Protein 6VFV (pdb70)

CATH classification: 2.60.40.60

Nearest PDB structures (foldseek):
  6vfv-assembly1_A  TM=1.005E+00  e=1.862E-45  Homo sapiens
  6vg1-assembly1_A  TM=9.484E-01  e=2.843E-28  Xenopus laevis
  6pgw-assembly1_A  TM=9.389E-01  e=2.876E-24  Danio rerio
  6e6b-assembly1_B  TM=8.785E-01  e=2.223E-24  Mus musculus
  5vvm-assembly2_B  TM=8.465E-01  e=1.034E-17  Homo sapiens

Secondary structure (DSSP, 8-state):
----PPEES-SEEEEEEESSPPTT-EEEE--EE--SSGGGG--EEEEPP-B-TTT--BGGGTEEE-TTT-EEEESS---TTT-SEEEEEEEEE-SSSS--EEEEEEEEEEEP------EEEESPPBTTEEEEEE-SS--TT-EEEE-EEE--SSGGGG-EEEEEEEEESS--EEE-TTT-EEEE-S--SS--TT-EEEEEEEEEES-SS--EEEEEEEEEE-

InterPro domains:
  IPR002126 Cadherin-like [PF00028] (142-236)
  IPR002126 Cadherin-like [PF00028] (253-344)
  IPR002126 Cadherin-like [PF00028] (401-487)
  IPR002126 Cadherin-like [PF00028] (502-600)
  IPR002126 Cadherin-like [PF00028] (623-711)
  IPR002126 Cadherin-like [PR00205] (246-275)
  IPR002126 Cadherin-like [PR00205] (319-331)
  IPR002126 Cadherin-like [PR00205] (333-352)
  IPR002126 Cadherin-like [PR00205] (495-508)
  IPR002126 Cadherin-like [PR00205] (557-583)
  IPR002126 Cadherin-like [PR00205] (591-608)
  IPR002126 Cadherin-like [PS50268] (28-135)
  IPR002126 Cadherin-like [PS50268] (136-245)
  IPR002126 Cadherin-like [PS50268] (247-354)
  IPR002126 Cadherin-like [PS50268] (401-497)
  IPR002126 Cadherin-like [PS50268] (498-609)
  IPR002126 Cadherin-like [PS50268] (615-723)
  IPR002126 Cadherin-like [SM00112] (45-133)
  IPR002126 Cadherin-like [SM00112] (157-243)
  IPR002126 Cadherin-like [SM00112] (268-352)

Sequence (222 aa):
ENDNAPLFTRPVYEVSVRENNPPGAYLATVAARDRDLGRNGQVTYRLLEAEVGRAGGAVSTYVSVDPATGAIYALRSFDYETLRQLDVRIQASDGGSPQLSSSALVQVRVLDQNDHAPVLVHPAPANGSLEVAVPGRTAKDTVVARVQARDADEGANGELAFELQQQEPREAFAIGRRTGEILLTGDLSQEPPGRVFRALLVISDGGRPPLTTTATVSFVVT

Solvent-accessible surface area: 13047 Å² total; per-residue (Å²): 186,27,100,51,41,0,132,22,73,143,107,65,33,136,24,69,18,165,4,67,11,94,99,43,24,130,12,14,61,3,24,5,153,21,188,23,174,62,160,46,17,107,31,47,14,141,39,58,112,40,131,19,82,213,95,41,32,30,4,52,57,26,1,41,22,48,61,76,84,0,7,0,80,0,80,110,53,5,52,48,53,98,31,136,84,10,71,0,123,0,55,0,13,2,20,6,105,113,117,60,62,38,64,7,24,1,54,0,148,2,63,29,78,36,53,69,46,3,86,20,66,115,24,70,66,71,161,44,40,11,154,15,68,0,72,17,246,48,68,138,93,47,64,35,16,151,5,115,21,170,28,62,15,89,60,48,33,24,90,23,17,14,83,25,68,136,36,97,70,102,134,2,0,40,25,26,154,135,82,0,50,3,45,1,58,23,104,8,93,168,47,80,102,58,103,43,2,137,8,45,0,15,2,29,7,38,11,226,108,75,58,69,43,77,4,57,0,30,0,50,2,89

Foldseek 3Di:
DLPWAWDKPDQEAEWEAEFFDDAFAWTDFTGTFRPDPDQSTQKFKAWDWDDWDPPPGIPVQFWGAHGRGRTITGRGGHDCLSDFKGKIKMKIWTRDVVIHIDIHIYIYGYHYDLPWAKAWPPPHADPLAAEFEAELPDDFFDFRDATDIFTSTDDQSTQKFKFKADKPPDDQWTAHGRGRTITGHHHRHPDDQADKIKIKIWMWTRDVVIHIDIGIYIYGYD

B-factor: mean 52.68, std 22.11, range [21.71, 150.95]

Radius of gyration: 29.1 Å; Cα contacts (8 Å, |Δi|>4): 548; chains: 1; bounding box: 42×43×88 Å

Organism: Homo sapiens (NCBI:txid9606)

Structure (mmCIF, N/CA/C/O backbone):
data_6VFV
#
_entry.id   6VFV
#
_cell.length_a   41.658
_cell.length_b   29.498
_cell.length_c   92.442
_cell.angle_alpha   90.000
_cell.angle_beta   98.457
_cell.angle_gamma   90.000
#
_symmetry.space_group_name_H-M   'P 1 21 1'
#
loop_
_entity.id
_entity.type
_entity.pdbx_description
1 polymer Protocadherin-8
2 branched alpha-D-mannopyranose-(1-6)-beta-D-mannopyranose-(1-4)-2-acetamido-2-deoxy-beta-D-glucopyranose-(1-4)-[alpha-L-fucopyranose-(1-6)]2-acetamido-2-deoxy-beta-D-glucopyranose
3 non-polymer alpha-D-mannopyranose
4 non-polymer 'CALCIUM ION'
5 non-polymer 1,2-ETHANEDIOL
6 non-polymer 'CHLORIDE ION'
7 water water
#
loop_
_atom_site.group_PDB
_atom_site.id
_atom_site.type_symbol
_atom_site.label_atom_id
_atom_site.label_alt_id
_atom_site.label_comp_id
_atom_site.label_asym_id
_atom_site.label_entity_id
_atom_site.label_seq_id
_atom_site.pdbx_PDB_ins_code
_atom_site.Cartn_x
_atom_site.Cartn_y
_atom_site.Cartn_z
_atom_site.occupancy
_atom_site.B_iso_or_equiv
_atom_site.auth_seq_id
_atom_site.auth_comp_id
_atom_site.auth_asym_id
_atom_site.auth_atom_id
_atom_site.pdbx_PDB_model_num
ATOM 1 N N . GLU A 1 1 ? 20.18481 -46.56135 82.34155 1.000 68.94945 461 GLU A N 1
ATOM 2 C CA . GLU A 1 1 ? 20.25493 -45.09493 82.06885 1.000 67.77998 461 GLU A CA 1
ATOM 3 C C . GLU A 1 1 ? 19.75751 -44.77567 80.66210 1.000 65.75445 461 GLU A C 1
ATOM 4 O O . GLU A 1 1 ? 19.29189 -45.65798 79.93761 1.000 65.27932 461 GLU A O 1
ATOM 18 N N . ASN A 1 2 ? 19.86129 -43.50100 80.29115 1.000 67.68802 462 ASN A N 1
ATOM 19 C CA . ASN A 1 2 ? 19.49055 -43.04096 78.95475 1.000 65.87129 462 ASN A CA 1
ATOM 20 C C . ASN A 1 2 ? 20.73683 -43.01367 78.07056 1.000 65.24791 462 ASN A C 1
ATOM 21 O O . ASN A 1 2 ? 21.25627 -41.96287 77.68783 1.000 64.67083 462 ASN A O 1
ATOM 32 N N . ASP A 1 3 ? 21.21735 -44.21612 77.75299 1.000 45.77253 463 ASP A N 1
ATOM 33 C CA . ASP A 1 3 ? 22.46610 -44.39517 77.02107 1.000 45.61846 463 ASP A CA 1
ATOM 34 C C . ASP A 1 3 ? 22.23651 -44.72150 75.54650 1.000 44.39743 463 ASP A C 1
ATOM 35 O O . ASP A 1 3 ? 23.05849 -45.40161 74.92270 1.000 44.65915 463 ASP A O 1
ATOM 44 N N . ASN A 1 4 ? 21.13551 -44.23706 74.97451 1.000 52.59118 464 ASN A N 1
ATOM 45 C CA . ASN A 1 4 ? 20.86313 -44.38524 73.54806 1.000 51.46525 464 ASN A CA 1
ATOM 46 C C . ASN A 1 4 ? 20.02236 -43.20223 73.10212 1.000 50.22276 464 ASN A C 1
ATOM 47 O O . ASN A 1 4 ? 18.94726 -42.96554 73.66091 1.000 50.18434 464 ASN A O 1
ATOM 58 N N . ALA A 1 5 ? 20.50147 -42.46910 72.10593 1.000 31.36407 465 ALA A N 1
ATOM 59 C CA . ALA A 1 5 ? 19.72968 -41.37801 71.53838 1.000 30.28519 465 ALA A CA 1
ATOM 60 C C . ALA A 1 5 ? 18.78186 -41.92043 70.47992 1.000 29.48146 465 ALA A C 1
ATOM 61 O O . ALA A 1 5 ? 18.89428 -43.07174 70.05866 1.000 29.79669 465 ALA A O 1
ATOM 68 N N . PRO A 1 6 ? 17.81839 -41.11408 70.03231 1.000 38.49201 466 PRO A N 1
ATOM 69 C CA . PRO A 1 6 ? 16.93081 -41.55462 68.94296 1.000 37.78251 466 PRO A CA 1
ATOM 70 C C . PRO A 1 6 ? 17.64794 -41.53396 67.60075 1.000 37.36107 466 PRO A C 1
ATOM 71 O O . PRO A 1 6 ? 18.09277 -40.48126 67.13576 1.000 36.94572 466 PRO A O 1
ATOM 82 N N . LEU A 1 7 ? 17.74913 -42.70418 66.97639 1.000 44.75395 467 LEU A N 1
ATOM 83 C CA . LEU A 1 7 ? 18.29823 -42.82777 65.63302 1.000 44.59833 467 LEU A CA 1
ATOM 84 C C . LEU A 1 7 ? 17.16478 -42.79370 64.61485 1.000 43.90442 467 LEU A C 1
ATOM 85 O O . LEU A 1 7 ? 16.30426 -43.68237 64.60894 1.000 44.14347 467 LEU A O 1
ATOM 101 N N . PHE A 1 8 ? 17.16348 -41.77899 63.75562 1.000 32.73298 468 PHE A N 1
ATOM 102 C CA . PHE A 1 8 ? 16.26103 -41.78373 62.61465 1.000 32.24089 468 PHE A CA 1
ATOM 103 C C . PHE A 1 8 ? 16.65423 -42.90527 61.66220 1.000 32.93711 468 PHE A C 1
ATOM 104 O O . PHE A 1 8 ? 17.83996 -43.08752 61.36576 1.000 33.53348 468 PHE A O 1
ATOM 121 N N . THR A 1 9 ? 15.66065 -43.66056 61.17894 1.000 27.65544 469 THR A N 1
ATOM 122 C CA . THR A 1 9 ? 15.95900 -44.77480 60.28658 1.000 28.61293 469 THR A CA 1
ATOM 123 C C . THR A 1 9 ? 16.68811 -44.31831 59.03175 1.000 28.69075 469 THR A C 1
ATOM 124 O O . THR A 1 9 ? 17.35918 -45.13147 58.38589 1.000 29.76379 469 THR A O 1
ATOM 135 N N . ARG A 1 10 ? 16.58071 -43.03535 58.68119 1.000 34.72565 470 ARG A N 1
ATOM 136 C CA . ARG A 1 10 ? 17.14959 -42.50283 57.46330 1.000 34.88980 470 ARG A CA 1
ATOM 137 C C . ARG A 1 10 ? 17.51936 -41.05286 57.74163 1.000 34.18652 470 ARG A C 1
ATOM 138 O O . ARG A 1 10 ? 16.72019 -40.33953 58.36121 1.000 33.36629 470 ARG A O 1
ATOM 159 N N . PRO A 1 11 ? 18.70212 -40.58696 57.32713 1.000 31.28746 471 PRO A N 1
ATOM 160 C CA . PRO A 1 11 ? 19.03553 -39.17109 57.56872 1.000 30.85729 471 PRO A CA 1
ATOM 161 C C . PRO A 1 11 ? 18.25128 -38.21182 56.68882 1.000 30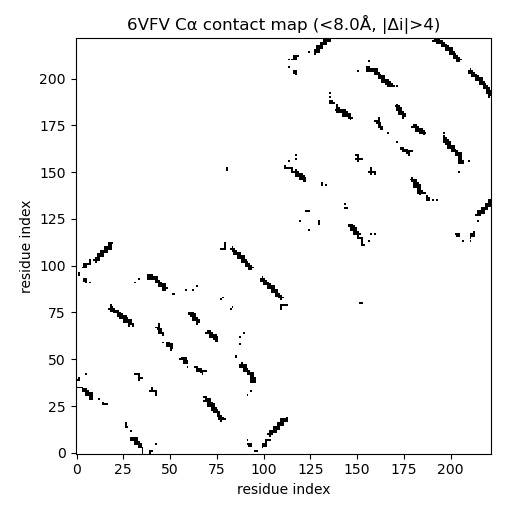.34300 471 PRO A C 1
ATOM 162 O O . PRO A 1 11 ? 18.00826 -37.06919 57.09994 1.000 29.87058 471 PRO A O 1
ATOM 173 N N . VAL A 1 12 ? 17.84344 -38.63751 55.49378 1.000 34.33622 472 VAL A N 1
ATOM 174 C CA . VAL A 1 12 ? 17.05724 -37.79886 54.59691 1.000 33.98484 472 VAL A CA 1
ATOM 175 C C . VAL A 1 12 ? 15.96736 -38.65781 53.97107 1.000 33.93577 472 VAL A C 1
ATOM 176 O O . VAL A 1 12 ? 16.26763 -39.65224 53.30116 1.000 34.77202 472 VAL A O 1
ATOM 189 N N . TYR A 1 13 ? 14.71085 -38.27264 54.18002 1.000 31.87748 473 TYR A N 1
ATOM 190 C CA . TYR A 1 13 ? 13.56849 -38.89202 53.52357 1.000 31.88749 473 TYR A CA 1
ATOM 191 C C . TYR A 1 13 ? 13.13827 -38.05648 52.32569 1.000 31.94338 473 TYR A C 1
ATOM 192 O O . TYR A 1 13 ? 13.35652 -36.84342 52.27472 1.000 31.71515 473 TYR A O 1
ATOM 210 N N . GLU A 1 14 ? 12.49831 -38.72011 51.36551 1.000 34.71060 474 GLU A N 1
ATOM 211 C CA . GLU A 1 14 ? 12.05149 -38.07117 50.14035 1.000 34.98146 474 GLU A CA 1
ATOM 212 C C . GLU A 1 14 ? 10.61228 -38.46936 49.84795 1.000 34.82937 474 GLU A C 1
ATOM 213 O O . GLU A 1 14 ? 10.28942 -39.66056 49.79410 1.000 35.31739 474 GLU A O 1
ATOM 225 N N . VAL A 1 15 ? 9.75726 -37.46390 49.66011 1.000 32.03364 475 VAL A N 1
ATOM 226 C CA . VAL A 1 15 ? 8.31981 -37.64624 49.52460 1.000 31.83670 475 VAL A CA 1
ATOM 227 C C . VAL A 1 15 ? 7.84143 -36.84200 48.32663 1.000 32.19273 475 VAL A C 1
ATOM 228 O O . VAL A 1 15 ? 8.38366 -35.77699 48.01570 1.000 32.23604 475 VAL A O 1
ATOM 241 N N . SER A 1 16 ? 6.81070 -37.35379 47.65689 1.000 32.63891 476 SER A N 1
ATOM 242 C CA . SER A 1 16 ? 6.19575 -36.67867 46.52178 1.000 33.09723 476 SER A CA 1
ATOM 243 C C . SER A 1 16 ? 4.72124 -36.43070 46.81006 1.000 32.65066 476 SER A C 1
ATOM 244 O O . SER A 1 16 ? 4.01015 -37.33174 47.26863 1.000 32.61046 476 SER A O 1
ATOM 252 N N . VAL A 1 17 ? 4.27261 -35.20722 46.54087 1.000 36.57527 477 VAL A N 1
ATOM 253 C CA . VAL A 1 17 ? 2.87587 -34.81615 46.67347 1.000 36.37109 477 VAL A CA 1
ATOM 254 C C . VAL A 1 17 ? 2.46700 -34.10144 45.39642 1.000 37.11291 477 VAL A C 1
ATOM 255 O O . VAL A 1 17 ? 3.23523 -33.29980 44.85267 1.000 37.45021 477 VAL A O 1
ATOM 268 N N . ARG A 1 18 ? 1.25750 -34.37464 44.92359 1.000 34.60881 478 ARG A N 1
ATOM 269 C CA . ARG A 1 18 ? 0.75925 -33.68663 43.74370 1.000 35.41411 478 ARG A CA 1
ATOM 270 C C . ARG A 1 18 ? 0.11154 -32.36366 44.13541 1.000 35.08526 478 ARG A C 1
ATOM 271 O O . ARG A 1 18 ? -0.45680 -32.21795 45.22086 1.000 34.40856 478 ARG A O 1
ATOM 281 N N . GLU A 1 19 ? 0.22020 -31.39574 43.23134 1.000 27.49532 479 GLU A N 1
ATOM 282 C CA . GLU A 1 19 ? -0.30771 -30.05983 43.44504 1.000 27.54439 479 GLU A CA 1
ATOM 283 C C . GLU A 1 19 ? -1.79495 -30.10398 43.80603 1.000 27.45715 479 GLU A C 1
ATOM 284 O O . GLU A 1 19 ? -2.52130 -31.04383 43.47129 1.000 27.68355 479 GLU A O 1
ATOM 292 N N . ASN A 1 20 ? -2.24233 -29.05975 44.50838 1.000 27.32073 480 ASN A N 1
ATOM 293 C CA . ASN A 1 20 ? -3.65403 -28.88463 44.87027 1.000 27.46785 480 ASN A CA 1
ATOM 294 C C . ASN A 1 20 ? -4.15484 -30.03474 45.74754 1.000 26.84496 480 ASN A C 1
ATOM 295 O O . ASN A 1 20 ? -5.23787 -30.58367 45.53789 1.000 27.20398 480 ASN A O 1
ATOM 306 N N . ASN A 1 21 ? -3.35275 -30.39141 46.74858 1.000 40.47658 481 ASN A N 1
ATOM 307 C CA . ASN A 1 21 ? -3.75748 -31.40202 47.70880 1.000 40.02035 481 ASN A CA 1
ATOM 308 C C . ASN A 1 21 ? -4.82597 -30.83877 48.64172 1.000 40.12914 481 ASN A C 1
ATOM 309 O O . ASN A 1 21 ? -4.95644 -29.62285 48.78135 1.000 40.41025 481 ASN A O 1
ATOM 320 N N . PRO A 1 22 ? -5.60412 -31.69780 49.29480 1.000 33.25139 482 PRO A N 1
ATOM 321 C CA . PRO A 1 22 ? -6.53299 -31.21194 50.32038 1.000 33.49728 482 PRO A CA 1
ATOM 322 C C . PRO A 1 22 ? -5.77693 -30.73603 51.54682 1.000 33.03706 482 PRO A C 1
ATOM 323 O O . PRO A 1 22 ? -4.78685 -31.36265 51.94941 1.000 32.42406 482 PRO A O 1
ATOM 334 N N . PRO A 1 23 ? -6.19505 -29.63304 52.16390 1.000 26.74649 483 PRO A N 1
ATOM 335 C CA . PRO A 1 23 ? -5.62837 -29.27218 53.46718 1.000 26.57657 483 PRO A CA 1
ATOM 336 C C . PRO A 1 23 ? -5.73007 -30.44030 54.43734 1.000 26.29691 483 PRO A C 1
ATOM 337 O O . PRO A 1 23 ? -6.74010 -31.14485 54.48608 1.000 26.66557 483 PRO A O 1
ATOM 348 N N . GLY A 1 24 ? -4.66192 -30.65571 55.20261 1.000 25.19822 484 GLY A N 1
ATOM 349 C CA . GLY A 1 24 ? -4.59469 -31.77134 56.12578 1.000 25.02232 484 GLY A CA 1
ATOM 350 C C . GLY A 1 24 ? -4.14498 -33.07992 55.51362 1.000 24.55827 484 GLY A C 1
ATOM 351 O O . GLY A 1 24 ? -4.09711 -34.09181 56.22370 1.000 24.57244 484 GLY A O 1
ATOM 355 N N . ALA A 1 25 ? -3.81226 -33.09536 54.22584 1.000 25.51812 485 ALA A N 1
ATOM 356 C CA . ALA A 1 25 ? -3.44351 -34.33392 53.55357 1.000 25.38877 485 ALA A CA 1
ATOM 357 C C . ALA A 1 25 ? -2.18508 -34.93159 54.16617 1.000 24.91698 485 ALA A C 1
ATOM 358 O O . ALA A 1 25 ? -1.17069 -34.24880 54.33447 1.000 24.52762 485 ALA A O 1
ATOM 365 N N . TYR A 1 26 ? -2.25502 -36.21504 54.49472 1.000 40.56380 486 TYR A N 1
ATOM 366 C CA . TYR A 1 26 ? -1.09200 -36.92478 55.00514 1.000 40.29487 486 TYR A CA 1
ATOM 367 C C . TYR A 1 26 ? 0.00459 -36.95315 53.94855 1.000 40.07717 486 TYR A C 1
ATOM 368 O O . TYR A 1 26 ? -0.20581 -37.44585 52.83616 1.000 40.46660 486 TYR A O 1
ATOM 386 N N . LEU A 1 27 ? 1.17285 -36.40951 54.29214 1.000 29.41418 487 LEU A N 1
ATOM 387 C CA . LEU A 1 27 ? 2.31184 -36.39859 53.38066 1.000 29.36266 487 LEU A CA 1
ATOM 388 C C . LEU A 1 27 ? 3.21928 -37.60482 53.58289 1.000 29.52918 487 LEU A C 1
ATOM 389 O O . LEU A 1 27 ? 3.53383 -38.30657 52.61516 1.000 29.99405 487 LEU A O 1
ATOM 405 N N . ALA A 1 28 ? 3.65768 -37.86278 54.81146 1.000 25.27968 488 ALA A N 1
ATOM 406 C CA . ALA A 1 28 ? 4.57618 -38.98509 55.02440 1.000 25.57450 488 ALA A CA 1
ATOM 407 C C . ALA A 1 28 ? 4.69901 -39.25292 56.52139 1.000 25.50069 488 ALA A C 1
ATOM 408 O O . ALA A 1 28 ? 3.89503 -38.76949 57.32556 1.000 25.37692 488 ALA A O 1
ATOM 415 N N . THR A 1 29 ? 5.70474 -40.04336 56.89332 1.000 29.00214 489 THR A N 1
ATOM 416 C CA . THR A 1 29 ? 5.95101 -40.39845 58.28375 1.000 29.11523 489 THR A CA 1
ATOM 417 C C . THR A 1 29 ? 7.44578 -40.60672 58.48925 1.000 29.17726 489 THR A C 1
ATOM 418 O O . THR A 1 29 ? 8.13228 -41.14299 57.61389 1.000 29.50848 489 THR A O 1
ATOM 429 N N . VAL A 1 30 ? 7.94053 -40.18211 59.65097 1.000 24.70410 490 VAL A N 1
ATOM 430 C CA . VAL A 1 30 ? 9.32451 -40.40652 60.04479 1.000 24.88983 490 VAL A CA 1
ATOM 431 C C . VAL A 1 30 ? 9.33233 -41.29323 61.28373 1.000 25.44421 490 VAL A C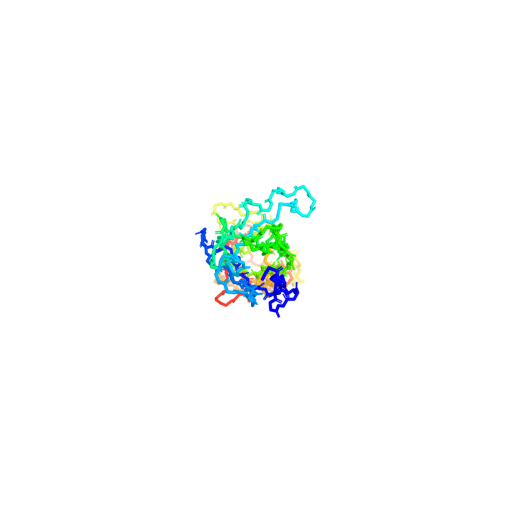 1
ATOM 432 O O . VAL A 1 30 ? 8.32899 -41.42963 61.99016 1.000 25.61669 490 VAL A O 1
ATOM 445 N N . ALA A 1 31 ? 10.48740 -41.90233 61.54206 1.000 25.11126 491 ALA A N 1
ATOM 446 C CA . ALA A 1 31 ? 10.61110 -42.86440 62.63227 1.000 25.85837 491 ALA A CA 1
ATOM 447 C C . ALA A 1 31 ? 11.99900 -42.75861 63.24265 1.000 26.06866 491 ALA A C 1
ATOM 448 O O . ALA A 1 31 ? 13.00427 -42.92849 62.54238 1.000 26.21340 491 ALA A O 1
ATOM 455 N N . ALA A 1 32 ? 12.04880 -42.48133 64.54285 1.000 35.53830 492 ALA A N 1
ATOM 456 C CA . ALA A 1 32 ? 13.28317 -42.51399 65.30981 1.000 35.97393 492 ALA A CA 1
ATOM 457 C C . ALA A 1 32 ? 13.15054 -43.57479 66.39009 1.000 36.95350 492 ALA A C 1
ATOM 458 O O . ALA A 1 32 ? 12.11473 -43.67188 67.05526 1.000 37.17852 492 ALA A O 1
ATOM 465 N N . ARG A 1 33 ? 14.20116 -44.36770 66.55669 1.000 50.30200 493 ARG A N 1
ATOM 466 C CA . ARG A 1 33 ? 14.19916 -45.51009 67.45728 1.000 51.48005 493 ARG A CA 1
ATOM 467 C C . ARG A 1 33 ? 15.02421 -45.17847 68.68747 1.000 51.93449 493 ARG A C 1
ATOM 468 O O . ARG A 1 33 ? 16.15119 -44.69222 68.56841 1.000 51.78025 493 ARG A O 1
ATOM 489 N N . ASP A 1 34 ? 14.46241 -45.44020 69.86247 1.000 40.72636 494 ASP A N 1
ATOM 490 C CA . ASP A 1 34 ? 15.19032 -45.31691 71.12011 1.000 41.50919 494 ASP A CA 1
ATOM 491 C C . ASP A 1 34 ? 15.20489 -46.67676 71.79760 1.000 42.97368 494 ASP A C 1
ATOM 492 O O . ASP A 1 34 ? 14.18406 -47.12978 72.31692 1.000 43.59347 494 ASP A O 1
ATOM 501 N N . ARG A 1 35 ? 16.36439 -47.32581 71.77696 1.000 49.83885 495 ARG A N 1
ATOM 502 C CA . ARG A 1 35 ? 16.54853 -48.62523 72.41555 1.000 51.46623 495 ARG A CA 1
ATOM 503 C C . ARG A 1 35 ? 16.86099 -48.41496 73.89830 1.000 52.37951 495 ARG A C 1
ATOM 504 O O . ARG A 1 35 ? 17.94957 -48.70015 74.40065 1.000 53.24166 495 ARG A O 1
ATOM 514 N N . ASP A 1 36 ? 15.87368 -47.86683 74.59766 1.000 46.23131 496 ASP A N 1
ATOM 515 C CA . ASP A 1 36 ? 15.89992 -47.76575 76.04928 1.000 47.41994 496 ASP A CA 1
ATOM 516 C C . ASP A 1 36 ? 14.50417 -48.07995 76.56970 1.000 48.09504 496 ASP A C 1
ATOM 517 O O . ASP A 1 36 ? 13.50155 -47.74584 75.93446 1.000 47.19040 496 ASP A O 1
ATOM 526 N N . LEU A 1 37 ? 14.44120 -48.73226 77.72633 1.000 58.14240 497 LEU A N 1
ATOM 527 C CA . LEU A 1 37 ? 13.15857 -49.13334 78.29060 1.000 59.15987 497 LEU A CA 1
ATOM 528 C C . LEU A 1 37 ? 12.55286 -47.98796 79.09239 1.000 59.11576 497 LEU A C 1
ATOM 529 O O . LEU A 1 37 ? 13.26713 -47.21846 79.74152 1.000 59.21841 497 LEU A O 1
ATOM 545 N N . GLY A 1 38 ? 11.22937 -47.87243 79.02589 1.000 61.85942 498 GLY A N 1
ATOM 546 C CA . GLY A 1 38 ? 10.53210 -46.86233 79.78931 1.000 62.14667 498 GLY A CA 1
ATOM 547 C C . GLY A 1 38 ? 10.62445 -45.47929 79.16517 1.000 60.41449 498 GLY A C 1
ATOM 548 O O . GLY A 1 38 ? 10.69590 -45.31545 77.94752 1.000 58.83417 498 GLY A O 1
ATOM 552 N N . ARG A 1 39 ? 10.61769 -44.46581 80.03646 1.000 73.43961 499 ARG A N 1
ATOM 553 C CA . ARG A 1 39 ? 10.59172 -43.07851 79.58512 1.000 72.21426 499 ARG A CA 1
ATOM 554 C C . ARG A 1 39 ? 11.89158 -42.69106 78.89802 1.000 70.99105 499 ARG A C 1
ATOM 555 O O . ARG A 1 39 ? 11.89284 -41.81852 78.02225 1.000 69.62220 499 ARG A O 1
ATOM 576 N N . ASN A 1 40 ? 13.00706 -43.31522 79.28241 1.000 44.14923 500 ASN A N 1
ATOM 577 C CA . ASN A 1 40 ? 14.24849 -43.09993 78.55167 1.000 43.13197 500 ASN A CA 1
ATOM 578 C C . ASN A 1 40 ? 14.08698 -43.42614 77.07488 1.000 41.60392 500 ASN A C 1
ATOM 579 O O . ASN A 1 40 ? 14.86395 -42.92556 76.25577 1.000 40.55694 500 ASN A O 1
ATOM 590 N N . GLY A 1 41 ? 13.09260 -44.24172 76.71943 1.000 36.67710 501 GLY A N 1
ATOM 591 C CA . GLY A 1 41 ? 12.90470 -44.67338 75.34817 1.000 35.53374 501 GLY A CA 1
ATOM 592 C C . GLY A 1 41 ? 11.65590 -44.14990 74.66046 1.000 34.62594 501 GLY A C 1
ATOM 593 O O . GLY A 1 41 ? 11.37770 -44.52987 73.51740 1.000 33.82404 501 GLY A O 1
ATOM 597 N N . GLN A 1 42 ? 10.88191 -43.29843 75.32864 1.000 51.00021 502 GLN A N 1
ATOM 598 C CA . GLN A 1 42 ? 9.73360 -42.67713 74.68122 1.000 50.20979 502 GLN A CA 1
ATOM 599 C C . GLN A 1 42 ? 10.20620 -41.43551 73.93410 1.000 48.93176 502 GLN A C 1
ATOM 600 O O . GLN A 1 42 ? 10.73819 -40.50014 74.54390 1.000 49.20170 502 GLN A O 1
ATOM 614 N N . VAL A 1 43 ? 10.03505 -41.43648 72.61273 1.000 40.26678 503 VAL A N 1
ATOM 615 C CA . VAL A 1 43 ? 10.55113 -40.38016 71.75017 1.000 39.15694 503 VAL A CA 1
ATOM 616 C C . VAL A 1 43 ? 9.39729 -39.51412 71.26633 1.000 38.63457 503 VAL A C 1
ATOM 617 O O . VAL A 1 43 ? 8.29756 -40.01105 70.99737 1.000 38.66896 503 VAL A O 1
ATOM 630 N N . THR A 1 44 ? 9.66185 -38.21441 71.15912 1.000 27.83009 504 THR A N 1
ATOM 631 C CA . THR A 1 44 ? 8.71365 -37.21833 70.68877 1.000 27.46797 504 THR A CA 1
ATOM 632 C C . THR A 1 44 ? 9.30234 -36.48558 69.49185 1.000 26.47098 504 THR A C 1
ATOM 633 O O . THR A 1 44 ? 10.49290 -36.15742 69.48167 1.000 26.43484 504 THR A O 1
ATOM 644 N N . TYR A 1 45 ? 8.46521 -36.21788 68.49006 1.000 38.52222 505 TYR A N 1
ATOM 645 C CA . TYR A 1 45 ? 8.89217 -35.52889 67.27867 1.000 37.72842 505 TYR A CA 1
ATOM 646 C C . TYR A 1 45 ? 8.43075 -34.07699 67.29936 1.000 37.96356 505 TYR A C 1
ATOM 647 O O . TYR A 1 45 ? 7.31035 -33.77443 67.72302 1.000 38.41485 505 TYR A O 1
ATOM 665 N N . ARG A 1 46 ? 9.30861 -33.18143 66.84478 1.000 32.64389 506 ARG A N 1
ATOM 666 C CA . ARG A 1 46 ? 8.99257 -31.76706 66.71669 1.000 33.03728 506 ARG A CA 1
ATOM 667 C C . ARG A 1 46 ? 9.39058 -31.27349 65.33657 1.000 32.42427 506 ARG A C 1
ATOM 668 O O . ARG A 1 46 ? 10.38135 -31.72660 64.75684 1.000 31.99932 506 ARG A O 1
ATOM 689 N N . LEU A 1 47 ? 8.60413 -30.33460 64.82156 1.000 28.75741 507 LEU A N 1
ATOM 690 C CA . LEU A 1 47 ? 8.94662 -29.63288 63.59432 1.000 28.51176 507 LEU A CA 1
ATOM 691 C C . LEU A 1 47 ? 9.90815 -28.50229 63.93221 1.000 29.39319 507 LEU A C 1
ATOM 692 O O . LEU A 1 47 ? 9.60097 -27.65446 64.77783 1.000 30.38676 507 LEU A O 1
ATOM 708 N N . LEU A 1 48 ? 11.07247 -28.49447 63.28822 1.000 31.77567 508 LEU A N 1
ATOM 709 C CA . LEU A 1 48 ? 12.00822 -27.39157 63.44505 1.000 32.76041 508 LEU A CA 1
ATOM 710 C C . LEU A 1 48 ? 11.55515 -26.21676 62.59151 1.000 33.23601 508 LEU A C 1
ATOM 711 O O . LEU A 1 48 ? 11.17439 -26.38750 61.42804 1.000 32.60361 508 LEU A O 1
ATOM 727 N N . GLU A 1 49 ? 11.58206 -25.02733 63.17932 1.000 50.94634 509 GLU A N 1
ATOM 728 C CA . GLU A 1 49 ? 11.10914 -23.83433 62.49937 1.000 51.72932 509 GLU A CA 1
ATOM 729 C C . GLU A 1 49 ? 12.14973 -23.34741 61.50072 1.000 52.06736 509 GLU A C 1
ATOM 730 O O . GLU A 1 49 ? 13.35583 -23.40812 61.75883 1.000 52.42518 509 GLU A O 1
ATOM 742 N N . ALA A 1 50 ? 11.67535 -22.85828 60.35691 1.000 48.74648 510 ALA A N 1
ATOM 743 C CA . ALA A 1 50 ? 12.56127 -22.40900 59.29090 1.000 49.21157 510 ALA A CA 1
ATOM 744 C C . ALA A 1 50 ? 11.75641 -21.61445 58.27630 1.000 49.67957 510 ALA A C 1
ATOM 745 O O . ALA A 1 50 ? 10.56991 -21.88031 58.06223 1.000 49.02782 510 ALA A O 1
ATOM 752 N N . GLU A 1 51 ? 12.41456 -20.63809 57.65829 1.000 65.92675 511 GLU A N 1
ATOM 753 C CA . GLU A 1 51 ? 11.80600 -19.91374 56.55670 1.000 66.52395 511 GLU A CA 1
ATOM 754 C C . GLU A 1 51 ? 11.67564 -20.82923 55.34531 1.000 65.30014 511 GLU A C 1
ATOM 755 O O . GLU A 1 51 ? 12.32445 -21.87390 55.25084 1.000 64.32804 511 GLU A O 1
ATOM 767 N N . VAL A 1 52 ? 10.81974 -20.42479 54.41321 1.000 79.15122 512 VAL A N 1
ATOM 768 C CA . VAL A 1 52 ? 10.60610 -21.15065 53.16642 1.000 78.35188 512 VAL A CA 1
ATOM 769 C C . VAL A 1 52 ? 11.37222 -20.40879 52.07656 1.000 79.66453 512 VAL A C 1
ATOM 770 O O . VAL A 1 52 ? 10.93535 -19.35831 51.59660 1.000 80.89470 512 VAL A O 1
ATOM 783 N N . GLY A 1 53 ? 12.52177 -20.95911 51.68626 1.000 77.86813 513 GLY A N 1
ATOM 784 C CA . GLY A 1 53 ? 13.31406 -20.41231 50.60081 1.000 79.18898 513 GLY A CA 1
ATOM 785 C C . GLY A 1 53 ? 13.74708 -18.97360 50.80433 1.000 81.11442 513 GLY A C 1
ATOM 786 O O . GLY A 1 53 ? 14.59589 -18.68578 51.65406 1.000 81.69080 513 GLY A O 1
ATOM 790 N N . ARG A 1 54 ? 13.17617 -18.06208 50.01827 1.000 88.75227 514 ARG A N 1
ATOM 791 C CA . ARG A 1 54 ? 13.48574 -16.63483 50.09053 1.000 90.92278 514 ARG A CA 1
ATOM 792 C C . ARG A 1 54 ? 12.18288 -15.88603 50.35519 1.000 91.34946 514 ARG A C 1
ATOM 793 O O . ARG A 1 54 ? 11.43054 -15.58449 49.42314 1.000 91.76418 514 ARG A O 1
ATOM 814 N N . ALA A 1 55 ? 11.91705 -15.59096 51.62574 1.000 79.02368 515 ALA A N 1
ATOM 815 C CA . ALA A 1 55 ? 10.75452 -14.79856 52.01940 1.000 79.79451 515 ALA A CA 1
ATOM 816 C C . ALA A 1 55 ? 9.46224 -15.41148 51.48042 1.000 78.43410 515 ALA A C 1
ATOM 817 O O . ALA A 1 55 ? 8.64294 -14.74629 50.84117 1.000 79.37361 515 ALA A O 1
ATOM 824 N N . GLY A 1 56 ? 9.28357 -16.70340 51.74776 1.000 122.23356 516 GLY A N 1
ATOM 825 C CA . GLY A 1 56 ? 8.06483 -17.39595 51.37538 1.000 120.96030 516 GLY A CA 1
ATOM 826 C C . GLY A 1 56 ? 7.12101 -17.55483 52.54890 1.000 120.39809 516 GLY A C 1
ATOM 827 O O . GLY A 1 56 ? 5.90638 -17.68869 52.36808 1.000 120.04302 516 GLY A O 1
ATOM 831 N N . GLY A 1 57 ? 7.67452 -17.54054 53.76032 1.000 55.66912 517 GLY A N 1
ATOM 832 C CA . GLY A 1 57 ? 6.88293 -17.64844 54.96977 1.000 55.44179 517 GLY A CA 1
ATOM 833 C C . GLY A 1 57 ? 7.53128 -18.54543 56.00184 1.000 54.37232 517 GLY A C 1
ATOM 834 O O . GLY A 1 57 ? 8.75806 -18.67584 56.04000 1.000 54.39886 517 GLY A O 1
ATOM 838 N N . ALA A 1 58 ? 6.71342 -19.17250 56.84048 1.000 51.95658 518 ALA A N 1
ATOM 839 C CA . ALA A 1 58 ? 7.18111 -20.07528 57.87935 1.000 51.04167 518 ALA A CA 1
ATOM 840 C C . ALA A 1 58 ? 6.87743 -21.51393 57.48865 1.000 49.19301 518 ALA A C 1
ATOM 841 O O . ALA A 1 58 ? 5.86881 -21.79302 56.83531 1.000 48.70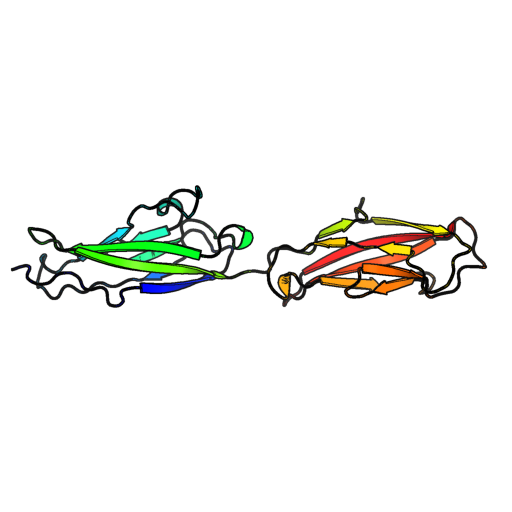676 518 ALA A O 1
ATOM 848 N N . VAL A 1 59 ? 7.75863 -22.43028 57.90031 1.000 33.80760 519 VAL A N 1
ATOM 849 C CA . VAL A 1 59 ? 7.55178 -23.84259 57.58856 1.000 32.30426 519 VAL A CA 1
ATOM 850 C C . VAL A 1 59 ? 6.34765 -24.39286 58.34562 1.000 31.87550 519 VAL A C 1
ATOM 851 O O . VAL A 1 59 ? 5.63502 -25.27177 57.84192 1.000 31.00847 519 VAL A O 1
ATOM 864 N N . SER A 1 60 ? 6.10240 -23.89923 59.56184 1.000 41.44031 520 SER A N 1
ATOM 865 C CA . SER A 1 60 ? 4.94184 -24.33253 60.32697 1.000 41.34571 520 SER A CA 1
ATOM 866 C C . SER A 1 60 ? 3.63025 -23.93537 59.66232 1.000 41.60642 520 SER A C 1
ATOM 867 O O . SER A 1 60 ? 2.57767 -24.45869 60.04446 1.000 41.42849 520 SER A O 1
ATOM 875 N N . THR A 1 61 ? 3.66369 -23.02798 58.68375 1.000 34.42067 521 THR A N 1
ATOM 876 C CA . THR A 1 61 ? 2.47011 -22.68157 57.91883 1.000 34.70105 521 THR A CA 1
ATOM 877 C C . THR A 1 61 ? 2.10343 -23.74515 56.89335 1.000 33.46613 521 THR A C 1
ATOM 878 O O . THR A 1 61 ? 0.95250 -23.78192 56.44406 1.000 33.54674 521 THR A O 1
ATOM 889 N N . TYR A 1 62 ? 3.04476 -24.61223 56.52150 1.000 43.64214 522 TYR A N 1
ATOM 890 C CA . TYR A 1 62 ? 2.84842 -25.53413 55.41252 1.000 42.79868 522 TYR A CA 1
ATOM 891 C C . TYR A 1 62 ? 2.65718 -26.97763 55.84129 1.000 41.85384 522 TYR A C 1
ATOM 892 O O . TYR A 1 62 ? 1.87888 -27.69465 55.20948 1.000 41.49318 522 TYR A O 1
ATOM 910 N N . VAL A 1 63 ? 3.32394 -27.41967 56.90451 1.000 37.06223 523 VAL A N 1
ATOM 911 C CA . VAL A 1 63 ? 3.21879 -28.79656 57.36849 1.000 36.37714 523 VAL A CA 1
ATOM 912 C C . VAL A 1 63 ? 3.07030 -28.80442 58.88331 1.000 36.70108 523 VAL A C 1
ATOM 913 O O . VAL A 1 63 ? 3.31207 -27.80626 59.56383 1.000 37.41937 523 VAL A O 1
ATOM 926 N N . SER A 1 64 ? 2.65898 -29.95845 59.40141 1.000 36.65440 524 SER A N 1
ATOM 927 C CA . SER A 1 64 ? 2.66391 -30.21389 60.83138 1.000 37.00825 524 SER A CA 1
ATOM 928 C C . SER A 1 64 ? 3.07975 -31.65874 61.05356 1.000 36.47969 524 SER A C 1
ATOM 929 O O . SER A 1 64 ? 2.70632 -32.54478 60.27674 1.000 36.07453 524 SER A O 1
ATOM 937 N N . VAL A 1 65 ? 3.86015 -31.89075 62.10687 1.000 37.23730 525 VAL A N 1
ATOM 938 C CA . VAL A 1 65 ? 4.33029 -33.22542 62.45908 1.000 36.97130 525 VAL A CA 1
ATOM 939 C C . VAL A 1 65 ? 3.62679 -33.65603 63.73723 1.000 37.61610 525 VAL A C 1
ATOM 940 O O . VAL A 1 65 ? 3.51829 -32.87248 64.68854 1.000 38.31429 525 VAL A O 1
ATOM 953 N N . ASP A 1 66 ? 3.14200 -34.89321 63.75329 1.000 35.82182 526 ASP A N 1
ATOM 954 C CA . ASP A 1 66 ? 2.48307 -35.42975 64.93647 1.000 36.61363 526 ASP A CA 1
ATOM 955 C C . ASP A 1 66 ? 3.53488 -35.79728 65.97938 1.000 36.91905 526 ASP A C 1
ATOM 956 O O . ASP A 1 66 ? 4.49766 -36.49957 65.65536 1.000 36.49496 526 ASP A O 1
ATOM 965 N N . PRO A 1 67 ? 3.38385 -35.36114 67.23404 1.000 25.95753 527 PRO A N 1
ATOM 966 C CA . PRO A 1 67 ? 4.50533 -35.46908 68.18099 1.000 26.32421 527 PRO A CA 1
ATOM 967 C C . PRO A 1 67 ? 4.82144 -36.88682 68.61167 1.000 26.54205 527 PRO A C 1
ATOM 968 O O . PRO A 1 67 ? 5.92115 -37.11815 69.12367 1.000 26.67841 527 PRO A O 1
ATOM 979 N N . ALA A 1 68 ? 3.90699 -37.83853 68.43308 1.000 26.74856 528 ALA A N 1
ATOM 980 C CA . ALA A 1 68 ? 4.14577 -39.21756 68.83953 1.000 27.23516 528 ALA A CA 1
ATOM 981 C C . ALA A 1 68 ? 4.24294 -40.19030 67.67987 1.000 26.67148 528 ALA A C 1
ATOM 982 O O . ALA A 1 68 ? 4.99856 -41.15909 67.77369 1.000 26.89517 528 ALA A O 1
ATOM 989 N N . THR A 1 69 ? 3.49376 -39.96493 66.59997 1.000 26.13473 529 THR A N 1
ATOM 990 C CA . THR A 1 69 ? 3.43373 -40.90390 65.48766 1.000 25.89208 529 THR A CA 1
ATOM 991 C C . THR A 1 69 ? 4.38837 -40.55072 64.35624 1.000 24.95281 529 THR A C 1
ATOM 992 O O . THR A 1 69 ? 4.52818 -41.34026 63.41423 1.000 24.90914 529 THR A O 1
ATOM 1003 N N . GLY A 1 70 ? 5.05251 -39.40104 64.42799 1.000 46.24204 530 GLY A N 1
ATOM 1004 C CA . GLY A 1 70 ? 5.91087 -38.96283 63.35280 1.000 45.53343 530 GLY A CA 1
ATOM 1005 C C . GLY A 1 70 ? 5.18908 -38.63938 62.06760 1.000 45.11947 530 GLY A C 1
ATOM 1006 O O . GLY A 1 70 ? 5.84921 -38.35074 61.06392 1.000 44.69768 530 GLY A O 1
ATOM 1010 N N . ALA A 1 71 ? 3.85906 -38.67866 62.06321 1.000 34.91037 531 ALA A N 1
ATOM 1011 C CA . ALA A 1 71 ? 3.09631 -38.37607 60.86133 1.000 34.64885 531 ALA A CA 1
ATOM 1012 C C . ALA A 1 71 ? 3.25356 -36.90734 60.48742 1.000 34.19814 531 ALA A C 1
ATOM 1013 O O . ALA A 1 71 ? 3.17812 -36.01817 61.33954 1.000 34.35170 531 ALA A O 1
ATOM 1020 N N . ILE A 1 72 ? 3.48211 -36.66192 59.20156 1.000 32.55838 532 ILE A N 1
ATOM 1021 C CA . ILE A 1 72 ? 3.69906 -35.32653 58.66087 1.000 32.30805 532 ILE A CA 1
ATOM 1022 C C . ILE A 1 72 ? 2.56743 -35.06042 57.68400 1.000 32.37323 532 ILE A C 1
ATOM 1023 O O . ILE A 1 72 ? 2.49661 -35.69311 56.61691 1.000 32.37088 532 ILE A O 1
ATOM 1039 N N . TYR A 1 73 ? 1.68620 -34.13189 58.05504 1.000 26.58755 533 TYR A N 1
ATOM 1040 C CA . TYR A 1 73 ? 0.53875 -33.71479 57.26342 1.000 26.79259 533 TYR A CA 1
ATOM 1041 C C . TYR A 1 73 ? 0.76881 -32.32045 56.69180 1.000 26.83685 533 TYR A C 1
ATOM 1042 O O . TYR A 1 73 ? 1.58851 -31.54273 57.19161 1.000 26.87151 533 TYR A O 1
ATOM 1060 N N . ALA A 1 74 ? 0.01230 -32.00401 55.64476 1.000 33.92995 534 ALA A N 1
ATOM 1061 C CA . ALA A 1 74 ? 0.03958 -30.68748 55.02469 1.000 34.21674 534 ALA A CA 1
ATOM 1062 C C . ALA A 1 74 ? -1.10563 -29.84115 55.56138 1.000 34.84318 534 ALA A C 1
ATOM 1063 O O . ALA A 1 74 ? -2.21378 -30.34026 55.76714 1.000 35.06408 534 ALA A O 1
ATOM 1070 N N . LEU A 1 75 ? -0.83653 -28.55420 55.77834 1.000 30.50901 535 LEU A N 1
ATOM 1071 C CA . LEU A 1 75 ? -1.85578 -27.63809 56.27204 1.000 31.38553 535 LEU A CA 1
ATOM 1072 C C . LEU A 1 75 ? -2.54969 -26.85849 55.16470 1.000 31.92350 535 LEU A C 1
ATOM 1073 O O . LEU A 1 75 ? -3.62328 -26.29626 55.40567 1.000 32.72881 535 LEU A O 1
ATOM 1089 N N . ARG A 1 76 ? -1.98030 -26.82432 53.96268 1.000 64.70917 536 ARG A N 1
ATOM 1090 C CA . ARG A 1 76 ? -2.57194 -26.10674 52.84533 1.000 65.33469 536 ARG A CA 1
ATOM 1091 C C . ARG A 1 76 ? -2.34743 -26.90616 51.56877 1.000 64.86949 536 ARG A C 1
ATOM 1092 O O . ARG A 1 76 ? -1.56078 -27.85614 51.53389 1.000 64.16196 536 ARG A O 1
ATOM 1113 N N . SER A 1 77 ? -3.05234 -26.50652 50.51113 1.000 31.80535 537 SER A N 1
ATOM 1114 C CA . SER A 1 77 ? -2.93661 -27.15734 49.21068 1.000 31.70208 537 SER A CA 1
ATOM 1115 C C . SER A 1 77 ? -1.76207 -26.53903 48.45976 1.000 31.96036 537 SER A C 1
ATOM 1116 O O . SER A 1 77 ? -1.71671 -25.32068 48.25691 1.000 32.75379 537 SER A O 1
ATOM 1124 N N . PHE A 1 78 ? -0.81640 -27.38210 48.05149 1.000 25.95810 538 PHE A N 1
ATOM 1125 C CA . PHE A 1 78 ? 0.41758 -26.91592 47.43893 1.000 26.27692 538 PHE A CA 1
ATOM 1126 C C . PHE A 1 78 ? 0.18238 -26.53871 45.98376 1.000 27.18801 538 PHE A C 1
ATOM 1127 O O . PHE A 1 78 ? -0.53935 -27.22745 45.25669 1.000 27.31301 538 PHE A O 1
ATOM 1144 N N . ASP A 1 79 ? 0.80048 -25.43574 45.56735 1.000 28.28363 539 ASP A N 1
ATOM 1145 C CA . ASP A 1 79 ? 0.72026 -24.93397 44.20078 1.000 29.40018 539 ASP A CA 1
ATOM 1146 C C . ASP A 1 79 ? 2.08818 -25.08394 43.54397 1.000 29.75568 539 ASP A C 1
ATOM 1147 O O . ASP A 1 79 ? 3.05780 -24.44651 43.96841 1.000 29.95714 539 ASP A O 1
ATOM 1156 N N . TYR A 1 80 ? 2.16316 -25.92425 42.50909 1.000 45.17337 540 TYR A N 1
ATOM 1157 C CA . TYR A 1 80 ? 3.44721 -26.20669 41.87694 1.000 45.66431 540 TYR A CA 1
ATOM 1158 C C . TYR A 1 80 ? 4.03250 -24.95924 41.22745 1.000 47.01584 540 TYR A C 1
ATOM 1159 O O . TYR A 1 80 ? 5.24855 -24.73828 41.27082 1.000 47.36957 540 TYR A O 1
ATOM 1177 N N . GLU A 1 81 ? 3.18585 -24.13089 40.61695 1.000 33.89758 541 GLU A N 1
ATOM 1178 C CA . GLU A 1 81 ? 3.67759 -22.89804 40.01438 1.000 35.41964 541 GLU A CA 1
ATOM 1179 C C . GLU A 1 81 ? 4.24700 -21.94158 41.05493 1.000 35.40179 541 GLU A C 1
ATOM 1180 O O . GLU A 1 81 ? 4.99441 -21.02689 40.69590 1.000 36.71337 541 GLU A O 1
ATOM 1192 N N . THR A 1 82 ? 3.92350 -22.14363 42.33220 1.000 42.43645 542 THR A N 1
ATOM 1193 C CA . THR A 1 82 ? 4.38545 -21.28838 43.41821 1.000 42.51645 542 THR A CA 1
ATOM 1194 C C . THR A 1 82 ? 5.50407 -21.91546 44.23824 1.000 41.59312 542 THR A C 1
ATOM 1195 O O . THR A 1 82 ? 6.27447 -21.18348 44.87031 1.000 42.06998 542 THR A O 1
ATOM 1206 N N . LEU A 1 83 ? 5.61131 -23.24263 44.23836 1.000 47.49655 543 LEU A N 1
ATOM 1207 C CA . LEU A 1 83 ? 6.55912 -23.93608 45.09759 1.000 46.59897 543 LEU A CA 1
ATOM 1208 C C . LEU A 1 83 ? 6.72557 -25.38096 44.64323 1.000 45.93260 543 LEU A C 1
ATOM 1209 O O . LEU A 1 83 ? 5.75517 -26.14572 44.61819 1.000 45.27118 543 LEU A O 1
ATOM 1225 N N . ARG A 1 84 ? 7.94959 -25.76596 44.28561 1.000 46.93782 544 ARG A N 1
ATOM 1226 C CA . ARG A 1 84 ? 8.20725 -27.11108 43.78168 1.000 46.68172 544 ARG A CA 1
ATOM 1227 C C . ARG A 1 84 ? 8.72014 -28.05723 44.85720 1.000 45.59445 544 ARG A C 1
ATOM 1228 O O . ARG A 1 84 ? 8.28675 -29.20976 44.90898 1.000 44.99760 544 ARG A O 1
ATOM 1249 N N . GLN A 1 85 ? 9.62928 -27.60743 45.71800 1.000 45.26113 545 GLN A N 1
ATOM 1250 C CA . GLN A 1 85 ? 10.13529 -28.43086 46.80704 1.000 44.34662 545 GLN A CA 1
ATOM 1251 C C . GLN A 1 85 ? 10.17039 -27.61789 48.09325 1.000 43.95887 545 GLN A C 1
ATOM 1252 O O . GLN A 1 85 ? 10.36446 -26.39891 48.07163 1.000 44.71651 545 GLN A O 1
ATOM 1266 N N . LEU A 1 86 ? 9.97247 -28.30732 49.21810 1.000 43.59696 546 LEU A N 1
ATOM 1267 C CA . LEU A 1 86 ? 10.13789 -27.70082 50.53225 1.000 43.37034 546 LEU A CA 1
ATOM 1268 C C . LEU A 1 86 ? 10.84622 -28.68162 51.45667 1.000 42.76427 546 LEU A C 1
ATOM 1269 O O . LEU A 1 86 ? 10.62588 -29.89599 51.38311 1.000 42.22917 546 LEU A O 1
ATOM 1285 N N . ASP A 1 87 ? 11.70626 -28.14016 52.31647 1.000 37.86245 547 ASP A N 1
ATOM 1286 C CA . ASP A 1 87 ? 12.51535 -28.92721 53.23862 1.000 37.50222 547 ASP A CA 1
ATOM 1287 C C . ASP A 1 87 ? 11.90849 -28.84574 54.63395 1.000 37.02564 547 ASP A C 1
ATOM 1288 O O . ASP A 1 87 ? 11.77105 -27.75202 55.19394 1.000 37.49688 547 ASP A O 1
ATOM 1297 N N . VAL A 1 88 ? 11.55581 -29.99892 55.19313 1.000 35.91518 548 VAL A N 1
ATOM 1298 C CA . VAL A 1 88 ? 10.98624 -30.08676 56.53265 1.000 35.60334 548 VAL A CA 1
ATOM 1299 C C . VAL A 1 88 ? 12.02238 -30.74784 57.43267 1.000 35.59455 548 VAL A C 1
ATOM 1300 O O . VAL A 1 88 ? 12.38256 -31.91276 57.22625 1.000 35.33615 548 VAL A O 1
ATOM 1313 N N . ARG A 1 89 ? 12.50006 -30.01526 58.43444 1.000 52.73665 549 ARG A N 1
ATOM 1314 C CA . ARG A 1 89 ? 13.46133 -30.55050 59.38985 1.000 52.87102 549 ARG A CA 1
ATOM 1315 C C . ARG A 1 89 ? 12.71410 -31.00758 60.63516 1.000 52.65084 549 ARG A C 1
ATOM 1316 O O . ARG A 1 89 ? 11.98796 -30.22108 61.25354 1.000 52.94819 549 ARG A O 1
ATOM 1337 N N . ILE A 1 90 ? 12.88451 -32.27830 60.98789 1.000 35.73854 550 ILE A N 1
ATOM 1338 C CA . ILE A 1 90 ? 12.21419 -32.87639 62.13402 1.000 35.68787 550 ILE A CA 1
ATOM 1339 C C . ILE A 1 90 ? 13.26390 -33.25466 63.16823 1.000 36.12882 550 ILE A C 1
ATOM 1340 O O . ILE A 1 90 ? 14.39976 -33.60659 62.83050 1.000 36.25391 550 ILE A O 1
ATOM 1356 N N . GLN A 1 91 ? 12.87273 -33.18557 64.44026 1.000 33.52186 551 GLN A N 1
ATOM 1357 C CA . GLN A 1 91 ? 13.76431 -33.49065 65.55367 1.000 34.11351 551 GLN A CA 1
ATOM 1358 C C . GLN A 1 91 ? 13.09638 -34.50816 66.46478 1.000 34.21776 551 GLN A C 1
ATOM 1359 O O . GLN A 1 91 ? 12.01520 -34.24873 67.00259 1.000 34.40498 551 GLN A O 1
ATOM 1373 N N . ALA A 1 92 ? 13.74276 -35.65672 66.63661 1.000 39.40636 552 ALA A N 1
ATOM 1374 C CA . ALA A 1 92 ? 13.28628 -36.70208 67.54129 1.000 39.77037 552 ALA A CA 1
ATOM 1375 C C . ALA A 1 92 ? 14.04850 -36.58386 68.85349 1.000 40.67306 552 ALA A C 1
ATOM 1376 O O . ALA A 1 92 ? 15.27834 -36.46325 68.85122 1.000 40.91987 552 ALA A O 1
ATOM 1383 N N . SER A 1 93 ? 13.32037 -36.62219 69.96892 1.000 42.60691 553 SER A N 1
ATOM 1384 C CA . SER A 1 93 ? 13.90426 -36.32206 71.27037 1.000 43.67860 553 SER A CA 1
ATOM 1385 C C . SER A 1 93 ? 13.23432 -37.16663 72.34477 1.000 44.46343 553 SER A C 1
ATOM 1386 O O . SER A 1 93 ? 12.00614 -37.17978 72.44009 1.000 44.49293 553 SER A O 1
ATOM 1394 N N . ASP A 1 94 ? 14.03644 -37.84520 73.16474 1.000 32.95706 554 ASP A N 1
ATOM 1395 C CA . ASP A 1 94 ? 13.50642 -38.76792 74.16250 1.000 33.90018 554 ASP A CA 1
ATOM 1396 C C . ASP A 1 94 ? 13.09228 -38.01039 75.42436 1.000 35.11999 554 ASP A C 1
ATOM 1397 O O . ASP A 1 94 ? 13.08648 -36.77785 75.46993 1.000 35.21840 554 ASP A O 1
ATOM 1406 N N . GLY A 1 95 ? 12.74692 -38.75529 76.47356 1.000 38.89190 555 GLY A N 1
ATOM 1407 C CA . GLY A 1 95 ? 12.26518 -38.16670 77.71023 1.000 40.34303 555 GLY A CA 1
ATOM 1408 C C . GLY A 1 95 ? 13.13360 -38.47224 78.91440 1.000 41.80760 555 GLY A C 1
ATOM 1409 O O . GLY A 1 95 ? 12.63874 -38.53791 80.04561 1.000 43.33470 555 GLY A O 1
ATOM 1413 N N . GLY A 1 96 ? 14.43650 -38.66152 78.68314 1.000 46.13267 556 GLY A N 1
ATOM 1414 C CA . GLY A 1 96 ? 15.38039 -38.87520 79.75880 1.000 47.53945 556 GLY A CA 1
ATOM 1415 C C . GLY A 1 96 ? 15.96223 -37.57021 80.27545 1.000 48.31079 556 GLY A C 1
ATOM 1416 O O . GLY A 1 96 ? 15.67423 -36.48296 79.77891 1.000 47.78483 556 GLY A O 1
ATOM 1420 N N . SER A 1 97 ? 16.80794 -37.69468 81.29286 1.000 39.15725 557 SER A N 1
ATOM 1421 C CA . SER A 1 97 ? 17.42016 -36.52447 81.92011 1.000 40.30479 557 SER A CA 1
ATOM 1422 C C . SER A 1 97 ? 18.95024 -36.63777 81.97408 1.000 40.59800 557 SER A C 1
ATOM 1423 O O . SER A 1 97 ? 19.48961 -37.38722 82.79117 1.000 41.73353 557 SER A O 1
ATOM 1431 N N . PRO A 1 98 ? 19.66460 -35.88392 81.11786 1.000 44.55241 558 PRO A N 1
ATOM 1432 C CA . PRO A 1 98 ? 19.18779 -34.91460 80.12017 1.000 43.40119 558 PRO A CA 1
ATOM 1433 C C . PRO A 1 98 ? 18.61644 -35.56155 78.86117 1.000 41.46697 558 PRO A C 1
ATOM 1434 O O . PRO A 1 98 ? 18.89229 -36.72887 78.58281 1.000 40.94409 558 PRO A O 1
ATOM 1445 N N . GLN A 1 99 ? 17.82715 -34.79623 78.11166 1.000 50.35020 559 GLN A N 1
ATOM 1446 C CA . GLN A 1 99 ? 17.25036 -35.29337 76.87134 1.000 48.64358 559 GLN A CA 1
ATOM 1447 C C . GLN A 1 99 ? 18.33593 -35.51886 75.82869 1.000 47.71284 559 GLN A C 1
ATOM 1448 O O . GLN A 1 99 ? 19.28945 -34.74401 75.72325 1.000 48.08413 559 GLN A O 1
ATOM 1462 N N . LEU A 1 100 ? 18.18333 -36.58830 75.05555 1.000 41.41565 560 LEU A N 1
ATOM 1463 C CA . LEU A 1 100 ? 19.00395 -36.84425 73.88142 1.000 40.54080 560 LEU A CA 1
ATOM 1464 C C . LEU A 1 100 ? 18.13825 -36.69347 72.63913 1.000 39.23082 560 LEU A C 1
ATOM 1465 O O . LEU A 1 100 ? 16.96326 -37.07967 72.64083 1.000 38.88645 560 LEU A O 1
ATOM 1481 N N . SER A 1 101 ? 18.71547 -36.12674 71.58085 1.000 45.83030 561 SER A N 1
ATOM 1482 C CA . SER A 1 101 ? 17.94271 -35.77302 70.40039 1.000 44.77045 561 SER A CA 1
ATOM 1483 C C . SER A 1 101 ? 18.76190 -36.01284 69.13993 1.000 44.24057 561 SER A C 1
ATOM 1484 O O . SER A 1 101 ? 19.99235 -36.08544 69.17081 1.000 44.76526 561 SER A O 1
ATOM 1491 N N . SER A 1 102 ? 18.04547 -36.15137 68.02614 1.000 49.93920 562 SER A N 1
ATOM 1492 C CA . SER A 1 102 ? 18.64570 -36.23430 66.70398 1.000 49.55061 562 SER A CA 1
ATOM 1493 C C . SER A 1 102 ? 17.69815 -35.56649 65.71662 1.000 48.81056 562 SER A C 1
ATOM 1494 O O . SER A 1 102 ? 16.53737 -35.29731 66.02924 1.000 48.53771 562 SER A O 1
ATOM 1502 N N . SER A 1 103 ? 18.20525 -35.29540 64.51524 1.000 45.29218 563 SER A N 1
ATOM 1503 C CA . SER A 1 103 ? 17.45267 -34.57689 63.49666 1.000 44.77194 563 SER A CA 1
ATOM 1504 C C . SER A 1 103 ? 17.44224 -35.36514 62.19539 1.000 44.42684 563 SER A C 1
ATOM 1505 O O . SER A 1 103 ? 18.27781 -36.24184 61.96287 1.000 44.76554 563 SER A O 1
ATOM 1513 N N . ALA A 1 104 ? 16.47798 -35.03060 61.34255 1.000 25.56284 564 ALA A N 1
ATOM 1514 C CA . ALA A 1 104 ? 16.40934 -35.58986 60.00083 1.000 25.41943 564 ALA A CA 1
ATOM 1515 C C . ALA A 1 104 ? 15.70337 -34.59592 59.09350 1.000 25.15397 564 ALA A C 1
ATOM 1516 O O . ALA A 1 104 ? 15.04471 -33.65867 59.55444 1.000 25.00886 564 ALA A O 1
ATOM 1523 N N . LEU A 1 105 ? 15.84542 -34.81578 57.79016 1.000 30.86700 565 LEU A N 1
ATOM 1524 C CA . LEU A 1 105 ? 15.30162 -33.92142 56.78007 1.000 30.81601 565 LEU A CA 1
ATOM 1525 C C . LEU A 1 105 ? 14.37171 -34.69453 55.85685 1.000 30.55198 565 LEU A C 1
ATOM 1526 O O . LEU A 1 105 ? 14.75648 -35.73069 55.30413 1.000 30.87380 565 LEU A O 1
ATOM 1542 N N . VAL A 1 106 ? 13.14683 -34.19597 55.71678 1.000 35.25348 566 VAL A N 1
ATOM 1543 C CA . VAL A 1 106 ? 12.18381 -34.67545 54.73474 1.000 35.13954 566 VAL A CA 1
ATOM 1544 C C . VAL A 1 106 ? 12.17975 -33.69184 53.57349 1.000 35.48243 566 VAL A C 1
ATOM 1545 O O . VAL A 1 106 ? 11.84954 -32.51240 53.75022 1.000 35.45454 566 VAL A O 1
ATOM 1558 N N . GLN A 1 107 ? 12.54371 -34.16805 52.38763 1.000 43.06557 567 GLN A N 1
ATOM 1559 C CA . GLN A 1 107 ? 12.52958 -33.34952 51.17696 1.000 43.60758 567 GLN A CA 1
ATOM 1560 C C . GLN A 1 107 ? 11.21363 -33.61204 50.45382 1.000 43.46558 567 GLN A C 1
ATOM 1561 O O . GLN A 1 107 ? 11.05996 -34.62658 49.76855 1.000 43.80091 567 GLN A O 1
ATOM 1575 N N . VAL A 1 108 ? 10.26134 -32.69860 50.60820 1.000 36.45754 568 VAL A N 1
ATOM 1576 C CA . VAL A 1 108 ? 8.94019 -32.86168 50.01351 1.000 36.36848 568 VAL A CA 1
ATOM 1577 C C . VAL A 1 108 ? 8.96054 -32.22915 48.63072 1.000 37.14865 568 VAL A C 1
ATOM 1578 O O . VAL A 1 108 ? 9.21697 -31.02738 48.48910 1.000 37.48863 568 VAL A O 1
ATOM 1591 N N . ARG A 1 109 ? 8.68996 -33.04124 47.61441 1.000 48.55444 569 ARG A N 1
ATOM 1592 C CA . ARG A 1 109 ? 8.66714 -32.60494 46.22694 1.000 49.50172 569 ARG A CA 1
ATOM 1593 C C . ARG A 1 109 ? 7.22273 -32.51919 45.75326 1.000 49.47384 569 ARG A C 1
ATOM 1594 O O . ARG A 1 109 ? 6.43951 -33.45262 45.96561 1.000 49.16309 569 ARG A O 1
ATOM 1615 N N . VAL A 1 110 ? 6.87530 -31.40407 45.11375 1.000 37.71250 570 VAL A N 1
ATOM 1616 C CA . VAL A 1 110 ? 5.52227 -31.16105 44.62850 1.000 37.83868 570 VAL A CA 1
ATOM 1617 C C . VAL A 1 110 ? 5.48170 -31.48762 43.14165 1.000 38.99621 570 VAL A C 1
ATOM 1618 O O . VAL A 1 110 ? 6.28056 -30.95654 42.35716 1.000 39.91990 570 VAL A O 1
ATOM 1631 N N . LEU A 1 111 ? 4.55726 -32.36105 42.75271 1.000 28.06133 571 LEU A N 1
ATOM 1632 C CA . LEU A 1 111 ? 4.37031 -32.72911 41.35771 1.000 29.33603 571 LEU A CA 1
ATOM 1633 C C . LEU A 1 111 ? 3.31411 -31.83768 40.72453 1.000 29.78547 571 LEU A C 1
ATOM 1634 O O . LEU A 1 111 ? 2.43111 -31.30150 41.39994 1.000 29.07076 571 LEU A O 1
ATOM 1650 N N . ASP A 1 112 ? 3.40281 -31.70586 39.40573 1.000 45.46296 572 ASP A N 1
ATOM 1651 C CA . ASP A 1 112 ? 2.50787 -30.83110 38.66864 1.000 43.63181 572 ASP A CA 1
ATOM 1652 C C . ASP A 1 112 ? 1.17551 -31.51817 38.38605 1.000 42.74753 572 ASP A C 1
ATOM 1653 O O . ASP A 1 112 ? 1.09121 -32.73992 38.23324 1.000 43.27058 572 ASP A O 1
ATOM 1662 N N . GLN A 1 113 ? 0.12589 -30.70574 38.34826 1.000 53.84154 573 GLN A N 1
ATOM 1663 C CA . GLN A 1 113 ? -1.21827 -31.10964 37.97110 1.000 53.00132 573 GLN A CA 1
ATOM 1664 C C . GLN A 1 113 ? -1.65218 -30.21277 36.81961 1.000 51.48004 573 GLN A C 1
ATOM 1665 O O . GLN A 1 113 ? -1.27536 -29.03934 36.76396 1.000 51.18990 573 GLN A O 1
ATOM 1679 N N . ASN A 1 114 ? -2.41491 -30.76260 35.87350 1.000 35.11334 574 ASN A N 1
ATOM 1680 C CA . ASN A 1 114 ? -2.89397 -29.94747 34.75467 1.000 33.86337 574 ASN A CA 1
ATOM 1681 C C . ASN A 1 114 ? -4.07853 -29.12746 35.25328 1.000 33.53785 574 ASN A C 1
ATOM 1682 O O . ASN A 1 114 ? -5.24766 -29.48274 35.08487 1.000 33.34474 574 ASN A O 1
ATOM 1693 N N . ASP A 1 115 ? -3.75263 -28.00195 35.89081 1.000 32.23421 575 ASP A N 1
ATOM 1694 C CA . ASP A 1 115 ? -4.74170 -27.10537 36.47527 1.000 32.31842 575 ASP A CA 1
ATOM 1695 C C . ASP A 1 115 ? -4.72590 -25.74630 35.78334 1.000 31.72805 575 ASP A C 1
ATOM 1696 O O . ASP A 1 115 ? -5.04759 -24.72337 36.39316 1.000 32.22635 575 ASP A O 1
ATOM 1705 N N . HIS A 1 116 ? -4.34555 -25.72438 34.50645 1.000 35.32830 576 HIS A N 1
ATOM 1706 C CA . HIS A 1 116 ? -4.39338 -24.50962 33.70051 1.000 34.88370 576 HIS A CA 1
ATOM 1707 C C . HIS A 1 116 ? -4.84949 -24.86873 32.29529 1.000 34.00930 576 HIS A C 1
ATOM 1708 O O . HIS A 1 116 ? -4.21799 -25.68871 31.62073 1.000 33.82833 576 HIS A O 1
ATOM 1722 N N . ALA A 1 117 ? -5.90768 -24.29188 31.88104 1.000 32.29029 577 ALA A N 1
ATOM 1723 C CA . ALA A 1 117 ? -6.27321 -24.40076 30.48349 1.000 31.69863 577 ALA A CA 1
ATOM 1724 C C . ALA A 1 117 ? -5.55369 -23.32124 29.68326 1.000 31.63274 577 ALA A C 1
ATOM 1725 O O . ALA A 1 117 ? -5.25274 -22.24626 30.21279 1.000 32.08473 577 ALA A O 1
ATOM 1732 N N . PRO A 1 118 ? -5.24479 -23.56982 28.41323 1.000 25.59278 578 PRO A N 1
ATOM 1733 C CA . PRO A 1 118 ? -4.59036 -22.53008 27.61318 1.000 25.75128 578 PRO A CA 1
ATOM 1734 C C . PRO A 1 118 ? -5.42506 -21.25954 27.59348 1.000 25.96606 578 PRO A C 1
ATOM 1735 O O . PRO A 1 118 ? -6.65473 -21.30421 27.56641 1.000 25.85000 578 PRO A O 1
ATOM 1746 N N . VAL A 1 119 ? -4.74195 -20.12004 27.63492 1.000 28.32140 579 VAL A N 1
ATOM 1747 C CA . VAL A 1 119 ? -5.38168 -18.81174 27.57585 1.000 28.89249 579 VAL A CA 1
ATOM 1748 C C . VAL A 1 119 ? -4.97005 -18.13181 26.27928 1.000 29.18728 579 VAL A C 1
ATOM 1749 O O . VAL A 1 119 ? -3.79620 -18.17084 25.88766 1.000 29.39353 579 VAL A O 1
ATOM 1762 N N . LEU A 1 120 ? -5.94167 -17.51033 25.61589 1.000 31.98072 580 LEU A N 1
ATOM 1763 C CA . LEU A 1 120 ? -5.71366 -16.81826 24.35283 1.000 32.49010 580 LEU A CA 1
ATOM 1764 C C . LEU A 1 120 ? -5.27924 -15.38975 24.65887 1.000 33.70923 580 LEU A C 1
ATOM 1765 O O . LEU A 1 120 ? -6.09510 -14.56169 25.07659 1.000 34.40007 580 LEU A O 1
ATOM 1781 N N . VAL A 1 121 ? -3.99028 -15.10558 24.46350 1.000 32.09575 581 VAL A N 1
ATOM 1782 C CA . VAL A 1 121 ? -3.45014 -13.78306 24.76503 1.000 33.56192 581 VAL A CA 1
ATOM 1783 C C . VAL A 1 121 ? -3.74486 -12.80442 23.63904 1.000 34.54544 581 VAL A C 1
ATOM 1784 O O . VAL A 1 121 ? -4.14116 -11.66070 23.88596 1.000 35.80401 581 VAL A O 1
ATOM 1797 N N . HIS A 1 122 ? -3.54776 -13.22764 22.39610 1.000 67.33812 582 HIS A N 1
ATOM 1798 C CA . HIS A 1 122 ? -3.76650 -12.35219 21.26023 1.000 68.45347 582 HIS A CA 1
ATOM 1799 C C . HIS A 1 122 ? -4.05859 -13.18642 20.01145 1.000 67.80646 582 HIS A C 1
ATOM 1800 O O . HIS A 1 122 ? -3.40578 -14.20463 19.78626 1.000 67.06522 582 HIS A O 1
ATOM 1814 N N . PRO A 1 123 ? -5.04172 -12.77040 19.19503 1.000 32.58185 583 PRO A N 1
ATOM 1815 C CA . PRO A 1 123 ? -5.94876 -11.63036 19.39160 1.000 33.66705 583 PRO A CA 1
ATOM 1816 C C . PRO A 1 123 ? -6.93253 -11.86112 20.53848 1.000 32.97107 583 PRO A C 1
ATOM 1817 O O . PRO A 1 123 ? -7.45114 -12.96833 20.69386 1.000 31.68289 583 PRO A O 1
ATOM 1828 N N . ALA A 1 124 ? -7.17287 -10.81883 21.32598 1.000 36.83627 584 ALA A N 1
ATOM 1829 C CA . ALA A 1 124 ? -7.94888 -10.96491 22.55415 1.000 36.49786 584 ALA A CA 1
ATOM 1830 C C . ALA A 1 124 ? -9.38727 -11.36445 22.23598 1.000 36.20290 584 ALA A C 1
ATOM 1831 O O . ALA A 1 124 ? -10.01056 -10.76320 21.35253 1.000 37.23971 584 ALA A O 1
ATOM 1838 N N . PRO A 1 125 ? -9.95189 -12.35285 22.92927 1.000 39.30794 585 PRO A N 1
ATOM 1839 C CA . PRO A 1 125 ? -11.35526 -12.70027 22.68967 1.000 39.34811 585 PRO A CA 1
ATOM 1840 C C . PRO A 1 125 ? -12.29303 -11.65366 23.26844 1.000 40.90998 585 PRO A C 1
ATOM 1841 O O . PRO A 1 125 ? -11.98360 -10.97974 24.25436 1.000 41.64421 585 PRO A O 1
ATOM 1852 N N . ALA A 1 126 ? -13.45160 -11.51554 22.62822 1.000 54.77169 586 ALA A N 1
ATOM 1853 C CA . ALA A 1 126 ? -14.49784 -10.61256 23.09338 1.000 56.50469 586 ALA A CA 1
ATOM 1854 C C . ALA A 1 126 ? -15.83766 -11.28606 22.85051 1.000 56.54654 586 ALA A C 1
ATOM 1855 O O . ALA A 1 126 ? -16.18132 -11.59391 21.70469 1.000 56.55614 586 ALA A O 1
ATOM 1862 N N . ASN A 1 127 ? -16.58712 -11.52158 23.92660 1.000 35.57237 587 ASN A N 1
ATOM 1863 C CA . ASN A 1 127 ? -17.82998 -12.27955 23.85369 1.000 35.70606 587 ASN A CA 1
ATOM 1864 C C . ASN A 1 127 ? -17.57925 -13.65045 23.23290 1.000 33.99602 587 ASN A C 1
ATOM 1865 O O . ASN A 1 127 ? -18.42771 -14.19406 22.52339 1.000 34.30971 587 ASN A O 1
ATOM 1874 N N . GLY A 1 128 ? -16.40355 -14.21538 23.50048 1.000 39.51064 588 GLY A N 1
ATOM 1875 C CA . GLY A 1 128 ? -16.03466 -15.49961 22.93503 1.000 38.11501 588 GLY A CA 1
ATOM 1876 C C . GLY A 1 128 ? -15.84259 -15.48051 21.43575 1.000 38.26822 588 GLY A C 1
ATOM 1877 O O . GLY A 1 128 ? -15.99019 -16.52092 20.78673 1.000 37.77066 588 GLY A O 1
ATOM 1881 N N . SER A 1 129 ? -15.50384 -14.32498 20.86798 1.000 34.35363 589 SER A N 1
ATOM 1882 C CA . SER A 1 129 ? -15.47947 -14.13467 19.42763 1.000 34.99189 589 SER A CA 1
ATOM 1883 C C . SER A 1 129 ? -14.18802 -13.43296 19.02586 1.000 34.98670 589 SER A C 1
ATOM 1884 O O . SER A 1 129 ? -13.46675 -12.88570 19.86327 1.000 34.82778 589 SER A O 1
ATOM 1892 N N . LEU A 1 130 ? -13.90271 -13.45642 17.72069 1.000 33.60320 590 LEU A N 1
ATOM 1893 C CA . LEU A 1 130 ? -12.68435 -12.87214 17.17228 1.000 33.84871 590 LEU A CA 1
ATOM 1894 C C . LEU A 1 130 ? -12.96162 -12.25913 15.80901 1.000 35.44242 590 LEU A C 1
ATOM 1895 O O . LEU A 1 130 ? -13.65616 -12.85717 14.98382 1.000 35.76066 590 LEU A O 1
ATOM 1911 N N . GLU A 1 131 ? -12.39010 -11.08171 15.57031 1.000 72.45501 591 GLU A N 1
ATOM 1912 C CA . GLU A 1 131 ? -12.49137 -10.40710 14.28508 1.000 74.21332 591 GLU A CA 1
ATOM 1913 C C . GLU A 1 131 ? -11.14198 -10.41859 13.57876 1.000 74.22928 591 GLU A C 1
ATOM 1914 O O . GLU A 1 131 ? -10.09368 -10.24445 14.20887 1.000 73.65228 591 GLU A O 1
ATOM 1926 N N . VAL A 1 132 ? -11.17728 -10.64072 12.26568 1.000 40.56637 592 VAL A N 1
ATOM 1927 C CA . VAL A 1 132 ? -9.97587 -10.63782 11.43582 1.000 41.02322 592 VAL A CA 1
ATOM 1928 C C . VAL A 1 132 ? -10.31490 -10.04056 10.07422 1.000 43.22142 592 VAL A C 1
ATOM 1929 O O . VAL A 1 132 ? -11.19972 -10.53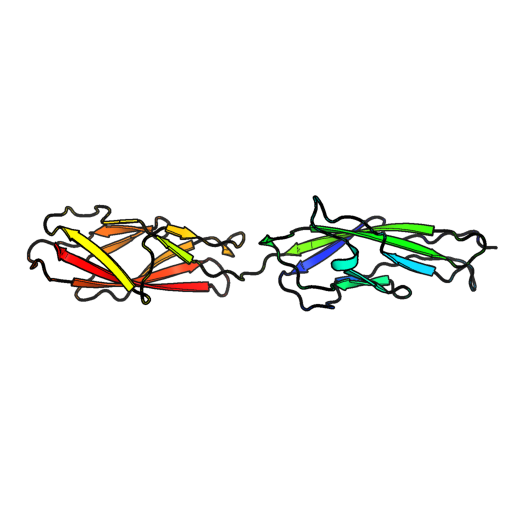539 9.37067 1.000 43.69034 592 VAL A O 1
ATOM 1942 N N . ALA A 1 133 ? -9.61892 -8.97412 9.69775 1.000 44.25572 593 ALA A N 1
ATOM 1943 C CA . ALA A 1 133 ? -9.82263 -8.35855 8.39424 1.000 46.60967 593 ALA A CA 1
ATOM 1944 C C . ALA A 1 133 ? -8.88708 -9.00563 7.38318 1.000 46.86192 593 ALA A C 1
ATOM 1945 O O . ALA A 1 133 ? -7.68730 -9.14389 7.64036 1.000 46.25967 593 ALA A O 1
ATOM 1952 N N . VAL A 1 134 ? -9.44261 -9.41748 6.24814 1.000 48.33613 594 VAL A N 1
ATOM 1953 C CA . VAL A 1 134 ? -8.66554 -10.07214 5.19891 1.000 48.96583 594 VAL A CA 1
ATOM 1954 C C . VAL A 1 134 ? -8.88036 -9.31453 3.89369 1.000 51.86117 594 VAL A C 1
ATOM 1955 O O . VAL A 1 134 ? -9.93813 -9.46362 3.26560 1.000 52.87931 594 VAL A O 1
ATOM 1968 N N . PRO A 1 135 ? -7.92705 -8.49625 3.45195 1.000 52.73391 595 PRO A N 1
ATOM 1969 C CA . PRO A 1 135 ? -8.08473 -7.80716 2.16475 1.000 55.74573 595 PRO A CA 1
ATOM 1970 C C . PRO A 1 135 ? -8.36982 -8.78182 1.03008 1.000 56.53265 595 PRO A C 1
ATOM 1971 O O . PRO A 1 135 ? -7.71641 -9.81847 0.89715 1.000 55.55723 595 PRO A O 1
ATOM 1982 N N . GLY A 1 136 ? -9.35737 -8.43589 0.20171 1.000 61.83644 596 GLY A N 1
ATOM 1983 C CA . GLY A 1 136 ? -9.73865 -9.31450 -0.89423 1.000 62.98572 596 GLY A CA 1
ATOM 1984 C C . GLY A 1 136 ? -8.55468 -9.76677 -1.72428 1.000 63.98220 596 GLY A C 1
ATOM 1985 O O . GLY A 1 136 ? -8.32625 -10.96540 -1.90408 1.000 63.14901 596 GLY A O 1
ATOM 1989 N N . ARG A 1 137 ? -7.77810 -8.81160 -2.23819 1.000 68.80191 597 ARG A N 1
ATOM 1990 C CA . ARG A 1 137 ? -6.61361 -9.11999 -3.07008 1.000 70.22521 597 ARG A CA 1
ATOM 1991 C C . ARG A 1 137 ? -5.44032 -9.50273 -2.16925 1.000 68.04768 597 ARG A C 1
ATOM 1992 O O . ARG A 1 137 ? -4.55766 -8.69924 -1.85852 1.000 68.48295 597 ARG A O 1
ATOM 2013 N N . THR A 1 138 ? -5.43409 -10.76549 -1.74431 1.000 69.80104 598 THR A N 1
ATOM 2014 C CA . THR A 1 138 ? -4.31899 -11.33071 -0.99680 1.000 67.98916 598 THR A CA 1
ATOM 2015 C C . THR A 1 138 ? -3.86275 -12.62061 -1.66230 1.000 68.39397 598 THR A C 1
ATOM 2016 O O . THR A 1 138 ? -4.66039 -13.35150 -2.25733 1.000 68.91399 598 THR A O 1
ATOM 2027 N N . ALA A 1 139 ? -2.56646 -12.89210 -1.55186 1.000 90.60299 599 ALA A N 1
ATOM 2028 C CA . ALA A 1 139 ? -1.98636 -14.07180 -2.16811 1.000 91.34850 599 ALA A CA 1
ATOM 2029 C C . ALA A 1 139 ? -2.24556 -15.30699 -1.31230 1.000 88.73065 599 ALA A C 1
ATOM 2030 O O . ALA A 1 139 ? -2.59727 -15.21865 -0.13325 1.000 86.22035 599 ALA A O 1
ATOM 2037 N N . LYS A 1 140 ? -2.06993 -16.47216 -1.92770 1.000 91.45967 600 LYS A N 1
ATOM 2038 C CA . LYS A 1 140 ? -2.23018 -17.72477 -1.21073 1.000 89.45534 600 LYS A CA 1
ATOM 2039 C C . LYS A 1 140 ? -1.13777 -17.87355 -0.15625 1.000 87.73169 600 LYS A C 1
ATOM 2040 O O . LYS A 1 140 ? -0.05657 -17.28745 -0.25472 1.000 88.70933 600 LYS A O 1
ATOM 2059 N N . ASP A 1 141 ? -1.43907 -18.67603 0.86196 1.000 78.08257 601 ASP A N 1
ATOM 2060 C CA . ASP A 1 141 ? -0.50380 -18.99959 1.94016 1.000 76.43141 601 ASP A CA 1
ATOM 2061 C C . ASP A 1 141 ? 0.25024 -17.75886 2.41544 1.000 76.30713 601 ASP A C 1
ATOM 2062 O O . ASP A 1 141 ? 1.48053 -17.72438 2.47702 1.000 77.04344 601 ASP A O 1
ATOM 2071 N N . THR A 1 142 ? -0.51448 -16.72683 2.76034 1.000 77.91427 602 THR A N 1
ATOM 2072 C CA . THR A 1 142 ? 0.01052 -15.52197 3.38737 1.000 77.71592 602 THR A CA 1
ATOM 2073 C C . THR A 1 142 ? -0.54795 -15.40078 4.79925 1.000 75.11317 602 THR A C 1
ATOM 2074 O O . THR A 1 142 ? -1.74165 -15.62506 5.02669 1.000 74.00800 602 THR A O 1
ATOM 2085 N N . VAL A 1 143 ? 0.32087 -15.05056 5.74582 1.000 52.11862 603 VAL A N 1
ATOM 2086 C CA . VAL A 1 143 ? -0.06501 -14.95584 7.14957 1.000 49.88790 603 VAL A CA 1
ATOM 2087 C C . VAL A 1 143 ? -1.14732 -13.89649 7.31302 1.000 49.82528 603 VAL A C 1
ATOM 2088 O O . VAL A 1 143 ? -0.88159 -12.69535 7.18732 1.000 51.14636 603 VAL A O 1
ATOM 2101 N N . VAL A 1 144 ? -2.37130 -14.33331 7.60848 1.000 64.31244 604 VAL A N 1
ATOM 2102 C CA . VAL A 1 144 ? -3.44722 -13.39561 7.89659 1.000 64.27310 604 VAL A CA 1
ATOM 2103 C C . VAL A 1 144 ? -3.42833 -12.99847 9.36425 1.000 62.77998 604 VAL A C 1
ATOM 2104 O O . VAL A 1 144 ? -3.69987 -11.84210 9.71061 1.000 63.40041 604 VAL A O 1
ATOM 2117 N N . ALA A 1 145 ? -3.12243 -13.94255 10.25653 1.000 53.78266 605 ALA A N 1
ATOM 2118 C CA . ALA A 1 145 ? -3.13002 -13.63438 11.68034 1.000 52.50777 605 ALA A CA 1
ATOM 2119 C C . ALA A 1 145 ? -2.06526 -14.45948 12.38820 1.000 51.52786 605 ALA A C 1
ATOM 2120 O O . ALA A 1 145 ? -1.45720 -15.36511 11.81150 1.000 51.70488 605 ALA A O 1
ATOM 2127 N N . ARG A 1 146 ? -1.83284 -14.11674 13.65371 1.000 53.18493 606 ARG A N 1
ATOM 2128 C CA . ARG A 1 146 ? -0.88841 -14.83428 14.50708 1.000 52.34265 606 ARG A CA 1
ATOM 2129 C C . ARG A 1 146 ? -1.53638 -15.00368 15.87284 1.000 50.85332 606 ARG A C 1
ATOM 2130 O O . ARG A 1 146 ? -1.73137 -14.02479 16.60056 1.000 51.11712 606 ARG A O 1
ATOM 2151 N N . VAL A 1 147 ? -1.87388 -16.24074 16.21094 1.000 36.65538 607 VAL A N 1
ATOM 2152 C CA . VAL A 1 147 ? -2.51492 -16.56146 17.47882 1.000 35.35943 607 VAL A CA 1
ATOM 2153 C C . VAL A 1 147 ? -1.43157 -16.86638 18.50541 1.000 35.06018 607 VAL A C 1
ATOM 2154 O O . VAL A 1 147 ? -0.60834 -17.76489 18.30251 1.000 35.04580 607 VAL A O 1
ATOM 2167 N N . GLN A 1 148 ? -1.43588 -16.13058 19.61315 1.000 63.40847 608 GLN A N 1
ATOM 2168 C CA . GLN A 1 148 ? -0.50200 -16.36001 20.70846 1.000 63.31533 608 GLN A CA 1
ATOM 2169 C C . GLN A 1 148 ? -1.28925 -16.71121 21.96154 1.000 62.29516 608 GLN A C 1
ATOM 217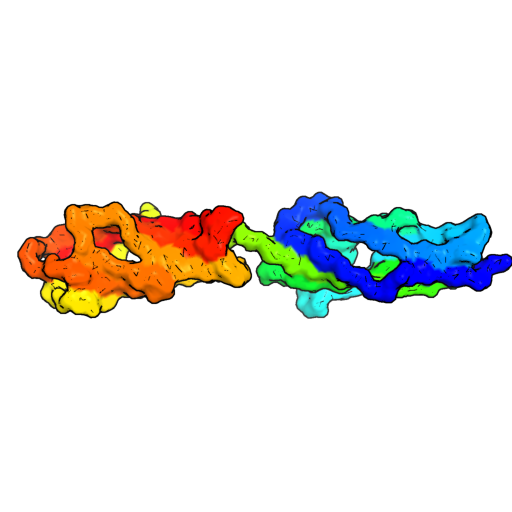0 O O . GLN A 1 148 ? -2.14588 -15.93524 22.39698 1.000 62.40803 608 GLN A O 1
ATOM 2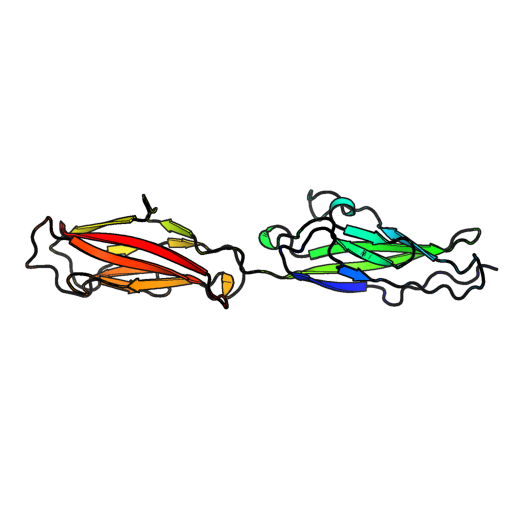184 N N . ALA A 1 149 ? -1.00265 -17.88115 22.53043 1.000 36.90568 609 ALA A N 1
ATOM 2185 C CA . ALA A 1 149 ? -1.65692 -18.35242 23.74205 1.000 36.11507 609 ALA A CA 1
ATOM 2186 C C . ALA A 1 149 ? -0.60175 -18.86133 24.71374 1.000 36.27750 609 ALA A C 1
ATOM 2187 O O . ALA A 1 149 ? 0.53297 -19.14984 24.32960 1.000 36.81799 609 ALA A O 1
ATOM 2194 N N . ARG A 1 150 ? -0.98718 -18.97687 25.98298 1.000 55.80395 610 ARG A N 1
ATOM 2195 C CA . ARG A 1 150 ? -0.06584 -19.39534 27.02844 1.000 56.18235 610 ARG A CA 1
ATOM 2196 C C . ARG A 1 150 ? -0.68652 -20.50050 27.87139 1.000 55.44067 610 ARG A C 1
ATOM 2197 O O . ARG A 1 150 ? -1.90904 -20.63999 27.95654 1.000 54.81137 610 ARG A O 1
ATOM 2218 N N . ASP A 1 151 ? 0.18617 -21.29539 28.48713 1.000 26.61169 611 ASP A N 1
ATOM 2219 C CA . ASP A 1 151 ? -0.22029 -22.32293 29.43687 1.000 26.29077 611 ASP A CA 1
ATOM 2220 C C . ASP A 1 151 ? 0.87125 -22.44967 30.48789 1.000 27.26835 611 ASP A C 1
ATOM 2221 O O . ASP A 1 151 ? 2.04179 -22.64787 30.15201 1.000 27.92628 611 ASP A O 1
ATOM 2230 N N . ALA A 1 152 ? 0.48756 -22.33073 31.75398 1.000 27.58854 612 ALA A N 1
ATOM 2231 C CA . ALA A 1 152 ? 1.45634 -22.24696 32.83561 1.000 28.81950 612 ALA A CA 1
ATOM 2232 C C . ALA A 1 152 ? 2.00441 -23.59863 33.26976 1.000 29.10165 612 ALA A C 1
ATOM 2233 O O . ALA A 1 152 ? 3.01274 -23.63425 33.98713 1.000 30.32678 612 ALA A O 1
ATOM 2240 N N . ASP A 1 153 ? 1.38088 -24.69930 32.85859 1.000 28.26407 613 ASP A N 1
ATOM 2241 C CA . ASP A 1 153 ? 1.72951 -26.00858 33.38843 1.000 28.76379 613 ASP A CA 1
ATOM 2242 C C . ASP A 1 153 ? 3.05782 -26.49136 32.79897 1.000 29.52563 613 ASP A C 1
ATOM 2243 O O . ASP A 1 153 ? 3.74149 -25.78150 32.05893 1.000 29.72766 613 ASP A O 1
ATOM 2252 N N . GLU A 1 154 ? 3.42667 -27.72000 33.14582 1.000 33.05319 614 GLU A N 1
ATOM 2253 C CA . GLU A 1 154 ? 4.72564 -28.28768 32.82171 1.000 34.22897 614 GLU A CA 1
ATOM 2254 C C . GLU A 1 154 ? 4.59310 -29.34841 31.73505 1.000 34.00672 614 GLU A C 1
ATOM 2255 O O . GLU A 1 154 ? 3.51829 -29.90812 31.50649 1.000 33.18099 614 GLU A O 1
ATOM 2267 N N . GLY A 1 155 ? 5.70842 -29.61386 31.05969 1.000 33.22801 615 GLY A N 1
ATOM 2268 C CA . GLY A 1 155 ? 5.74683 -30.67647 30.07151 1.000 33.54264 615 GLY A CA 1
ATOM 2269 C C . GLY A 1 155 ? 4.62854 -30.54832 29.06504 1.000 32.17338 615 GLY A C 1
ATOM 2270 O O . GLY A 1 155 ? 4.27864 -29.44868 28.62459 1.000 31.23236 615 GLY A O 1
ATOM 2274 N N . ALA A 1 156 ? 4.04801 -31.69246 28.69622 1.000 31.70532 616 ALA A N 1
ATOM 2275 C CA . ALA A 1 156 ? 2.95568 -31.69236 27.72869 1.000 30.71747 616 ALA A CA 1
ATOM 2276 C C . ALA A 1 156 ? 1.76541 -30.87607 28.21748 1.000 29.27754 616 ALA A C 1
ATOM 2277 O O . ALA A 1 156 ? 1.00210 -30.35068 27.39968 1.000 28.41961 616 ALA A O 1
ATOM 2284 N N . ASN A 1 157 ? 1.58695 -30.75088 29.53673 1.000 41.09254 617 ASN A N 1
ATOM 2285 C CA . ASN A 1 157 ? 0.50589 -29.92307 30.06093 1.000 40.03662 617 ASN A CA 1
ATOM 2286 C C . ASN A 1 157 ? 0.63018 -28.46085 29.64943 1.000 39.42005 617 ASN A C 1
ATOM 2287 O O . ASN A 1 157 ? -0.32482 -27.70049 29.84201 1.000 38.66695 617 ASN A O 1
ATOM 2298 N N . GLY A 1 158 ? 1.77449 -28.04792 29.10805 1.000 50.49584 618 GLY A N 1
ATOM 2299 C CA . GLY A 1 158 ? 1.93475 -26.71232 28.56726 1.000 50.20028 618 GLY A CA 1
ATOM 2300 C C . GLY A 1 158 ? 2.21042 -26.73156 27.07747 1.000 50.28485 618 GLY A C 1
ATOM 2301 O O . GLY A 1 158 ? 2.40949 -25.68000 26.46372 1.000 50.26799 618 GLY A O 1
ATOM 2305 N N . GLU A 1 159 ? 2.22392 -27.92563 26.48552 1.000 43.50679 619 GLU A N 1
ATOM 2306 C CA . GLU A 1 159 ? 2.47154 -28.09088 25.05681 1.000 43.90176 619 GLU A CA 1
ATOM 2307 C C . GLU A 1 159 ? 1.17166 -27.83883 24.30097 1.000 42.99599 619 GLU A C 1
ATOM 2308 O O . GLU A 1 159 ? 0.24388 -28.65042 24.36239 1.000 42.71628 619 GLU A O 1
ATOM 2320 N N . LEU A 1 160 ? 1.10330 -26.72288 23.58151 1.000 36.72921 620 LEU A N 1
ATOM 2321 C CA . LEU A 1 160 ? -0.12800 -26.27451 22.94840 1.000 36.02689 620 LEU A CA 1
ATOM 2322 C C . LEU A 1 160 ? -0.21893 -26.71112 21.48847 1.000 36.61920 620 LEU A C 1
ATOM 2323 O O . LEU A 1 160 ? 0.78482 -26.96301 20.81571 1.000 37.61438 620 LEU A O 1
ATOM 2339 N N . ALA A 1 161 ? -1.46061 -26.79066 21.00637 1.000 30.72459 621 ALA A N 1
ATOM 2340 C CA . ALA A 1 161 ? -1.75839 -27.14138 19.62420 1.000 31.43394 621 ALA A CA 1
ATOM 2341 C C . ALA A 1 161 ? -2.96078 -26.33445 19.15513 1.000 30.98012 621 ALA A C 1
ATOM 2342 O O . ALA A 1 161 ? -4.00468 -26.32761 19.81824 1.000 30.28861 621 ALA A O 1
ATOM 2349 N N . PHE A 1 162 ? -2.80602 -25.66088 18.01583 1.000 37.95979 622 PHE A N 1
ATOM 2350 C CA . PHE A 1 162 ? -3.83311 -24.79956 17.44641 1.000 37.86625 622 PHE A CA 1
ATOM 2351 C C . PHE A 1 162 ? -4.53613 -25.48822 16.28334 1.000 38.74621 622 PHE A C 1
ATOM 2352 O O . PHE A 1 162 ? -3.93881 -26.28655 15.55672 1.000 39.75154 622 PHE A O 1
ATOM 2369 N N . GLU A 1 163 ? -5.80780 -25.14095 16.09261 1.000 48.84136 623 GLU A N 1
ATOM 2370 C CA . GLU A 1 163 ? -6.65212 -25.86038 15.15093 1.000 49.80937 623 GLU A CA 1
ATOM 2371 C C . GLU A 1 163 ? -7.80458 -24.96421 14.72038 1.000 49.98833 623 GLU A C 1
ATOM 2372 O O . GLU A 1 163 ? -8.28189 -24.13344 15.49776 1.000 49.17366 623 GLU A O 1
ATOM 2384 N N . LEU A 1 164 ? -8.24494 -25.14360 13.47468 1.000 37.88848 624 LEU A N 1
ATOM 2385 C CA . LEU A 1 164 ? -9.43493 -24.48215 12.95001 1.000 38.46865 624 LEU A CA 1
ATOM 2386 C C . LEU A 1 164 ? -10.47975 -25.53755 12.61288 1.000 39.38366 624 LEU A C 1
ATOM 2387 O O . LEU A 1 164 ? -10.16173 -26.54693 11.97512 1.000 40.41615 624 LEU A O 1
ATOM 24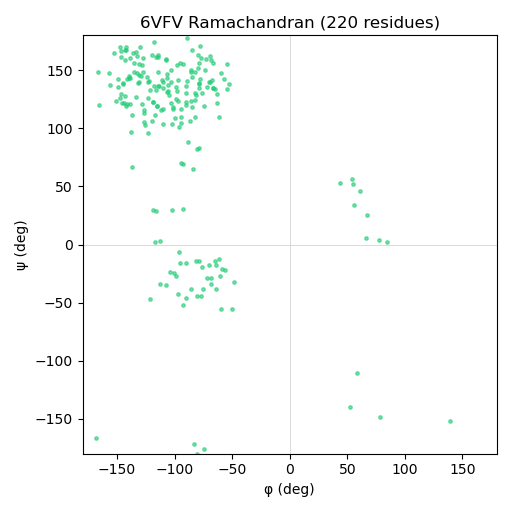03 N N . GLN A 1 165 ? -11.72251 -25.30598 13.03511 1.000 51.75975 625 GLN A N 1
ATOM 2404 C CA . GLN A 1 165 ? -12.78328 -26.28424 12.84126 1.000 52.78524 625 GLN A CA 1
ATOM 2405 C C . GLN A 1 165 ? -14.05088 -25.59789 12.35127 1.000 53.76831 625 GLN A C 1
ATOM 2406 O O . GLN A 1 165 ? -14.25485 -24.40038 12.55435 1.000 53.32805 625 GLN A O 1
ATOM 2420 N N . GLN A 1 166 ? -14.90153 -26.38338 11.68957 1.000 52.49789 626 GLN A N 1
ATOM 2421 C CA . GLN A 1 166 ? -16.25856 -25.96528 11.33679 1.000 53.73564 626 GLN A CA 1
ATOM 2422 C C . GLN A 1 166 ? -16.25128 -24.65031 10.56180 1.000 54.25353 626 GLN A C 1
ATOM 2423 O O . GLN A 1 166 ? -16.88823 -23.66668 10.94441 1.000 54.06829 626 GLN A O 1
ATOM 2437 N N . GLN A 1 167 ? -15.51878 -24.64293 9.45653 1.000 44.79001 627 GLN A N 1
ATOM 2438 C CA . GLN A 1 167 ? -15.49153 -23.47217 8.59579 1.000 45.68187 627 GLN A CA 1
ATOM 2439 C C . GLN A 1 167 ? -16.74775 -23.40878 7.72974 1.000 47.88013 627 GLN A C 1
ATOM 2440 O O . GLN A 1 167 ? -17.22257 -24.42555 7.21330 1.000 49.31152 627 GLN A O 1
ATOM 2454 N N . GLU A 1 168 ? -17.29052 -22.20433 7.58951 1.000 75.62655 628 GLU A N 1
ATOM 2455 C CA . GLU A 1 168 ? -18.38269 -21.94608 6.66175 1.000 77.99521 628 GLU A CA 1
ATOM 2456 C C . GLU A 1 168 ? -18.11834 -20.59900 5.99199 1.000 78.78577 628 GLU A C 1
ATOM 2457 O O . GLU A 1 168 ? -17.61516 -19.67869 6.63652 1.000 77.43842 628 GLU A O 1
ATOM 2469 N N . PRO A 1 169 ? -18.45141 -20.46626 4.69855 1.000 70.31983 629 PRO A N 1
ATOM 2470 C CA . PRO A 1 169 ? -19.10649 -21.43135 3.80720 1.000 72.50094 629 PRO A CA 1
ATOM 2471 C C . PRO A 1 169 ? -18.18695 -22.55455 3.32785 1.000 72.60038 629 PRO A C 1
ATOM 2472 O O . PRO A 1 169 ? -18.63038 -23.69875 3.20964 1.000 73.51263 629 PRO A O 1
ATOM 2483 N N . ARG A 1 170 ? -16.92899 -22.22442 3.04150 1.000 64.90912 630 ARG A N 1
ATOM 2484 C CA . ARG A 1 170 ? -15.95085 -23.19438 2.57139 1.000 65.21168 630 ARG A CA 1
ATOM 2485 C C . ARG A 1 170 ? -14.67991 -23.06821 3.39871 1.000 62.76338 630 ARG A C 1
ATOM 2486 O O . ARG A 1 170 ? -14.51271 -22.13302 4.18665 1.000 61.08983 630 ARG A O 1
ATOM 2507 N N . GLU A 1 171 ? -13.77859 -24.03194 3.21224 1.000 76.94968 631 GLU A N 1
ATOM 2508 C CA . GLU A 1 171 ? -12.53439 -24.09873 3.97909 1.000 74.93440 631 GLU A CA 1
ATOM 2509 C C . GLU A 1 171 ? -11.47860 -23.28056 3.24874 1.000 75.59577 631 GLU A C 1
ATOM 2510 O O . GLU A 1 171 ? -10.71023 -23.79600 2.43552 1.000 77.00801 631 GLU A O 1
ATOM 2522 N N . ALA A 1 172 ? -11.43592 -21.98472 3.55550 1.000 64.56617 632 ALA A N 1
ATOM 2523 C CA . ALA A 1 172 ? -10.53730 -21.05393 2.88487 1.000 65.43170 632 ALA A CA 1
ATOM 2524 C C . ALA A 1 172 ? -9.26469 -20.76391 3.66575 1.000 63.72589 632 ALA A C 1
ATOM 2525 O O . ALA A 1 172 ? -8.24498 -20.43678 3.05165 1.000 64.69993 632 ALA A O 1
ATOM 2532 N N . PHE A 1 173 ? -9.29598 -20.86730 4.99363 1.000 60.17709 633 PHE A N 1
ATOM 2533 C CA . PHE A 1 173 ? -8.15282 -20.55911 5.84126 1.000 58.65896 633 PHE A CA 1
ATOM 2534 C C . PHE A 1 173 ? -7.64259 -21.80908 6.54675 1.000 57.49309 633 PHE A C 1
ATOM 2535 O O . PHE A 1 173 ? -8.33570 -22.82533 6.64654 1.000 57.48170 633 PHE A O 1
ATOM 2552 N N . ALA A 1 174 ? -6.41101 -21.71323 7.04723 1.000 42.26345 634 ALA A N 1
ATOM 2553 C CA . ALA A 1 174 ? -5.82203 -22.78731 7.83509 1.000 41.21123 634 ALA A CA 1
ATOM 2554 C C . ALA A 1 174 ? -4.91690 -22.17002 8.88991 1.000 39.79765 634 ALA A C 1
ATOM 2555 O O . ALA A 1 174 ? -4.51635 -21.00994 8.78108 1.000 40.05229 634 ALA A O 1
ATOM 2562 N N . ILE A 1 175 ? -4.60107 -22.95125 9.92200 1.000 37.99393 635 ILE A N 1
ATOM 2563 C CA . ILE A 1 175 ? -3.75720 -22.48579 11.01731 1.000 36.79559 635 ILE A CA 1
ATOM 2564 C C . ILE A 1 175 ? -2.68131 -23.52611 11.29532 1.000 36.89638 635 ILE A C 1
ATOM 2565 O O . ILE A 1 175 ? -2.95627 -24.73084 11.30441 1.000 37.02114 635 ILE A O 1
ATOM 2581 N N . GLY A 1 176 ? -1.45928 -23.05778 11.54240 1.000 33.52459 636 GLY A N 1
ATOM 2582 C CA . GLY A 1 176 ? -0.36288 -23.96552 11.85472 1.000 33.83886 636 GLY A CA 1
ATOM 2583 C C . GLY A 1 176 ? -0.53828 -24.54091 13.24772 1.000 32.29974 636 GLY A C 1
ATOM 2584 O O . GLY A 1 176 ? -0.85570 -23.81846 14.19786 1.000 31.05129 636 GLY A O 1
ATOM 2588 N N . ARG A 1 177 ? -0.32897 -25.85613 13.37591 1.000 45.83380 637 ARG A N 1
ATOM 2589 C CA . ARG A 1 177 ? -0.66560 -26.54508 14.61809 1.000 44.62450 637 ARG A CA 1
ATOM 2590 C C . ARG A 1 177 ? 0.10068 -25.96195 15.79998 1.000 43.76093 637 ARG A C 1
ATOM 2591 O O . ARG A 1 177 ? -0.49419 -25.54834 16.80165 1.000 42.47360 637 ARG A O 1
ATOM 2612 N N . ARG A 1 178 ? 1.42776 -25.93254 15.70538 1.000 39.88099 638 ARG A N 1
ATOM 2613 C CA . ARG A 1 178 ? 2.25255 -25.32511 16.73941 1.000 39.47019 638 ARG A CA 1
ATOM 2614 C C . ARG A 1 178 ? 2.51840 -23.85061 16.48299 1.000 39.65991 638 ARG A C 1
ATOM 2615 O O . ARG A 1 178 ? 2.92748 -23.13604 17.40445 1.000 39.28372 638 ARG A O 1
ATOM 2636 N N . THR A 1 179 ? 2.28080 -23.38344 15.25856 1.000 46.65981 639 THR A N 1
ATOM 2637 C CA . THR A 1 179 ? 2.67365 -22.03744 14.86302 1.000 47.34516 639 THR A CA 1
ATOM 2638 C C . THR A 1 179 ? 1.72797 -20.97339 15.40572 1.000 46.28485 639 THR A C 1
ATOM 2639 O O . THR A 1 179 ? 2.17957 -19.92757 15.88588 1.000 46.50550 639 THR A O 1
ATOM 2650 N N . GLY A 1 180 ? 0.41967 -21.21157 15.32416 1.000 56.95859 640 GLY A N 1
ATOM 2651 C CA . GLY A 1 180 ? -0.55462 -20.17822 15.58702 1.000 56.39520 640 GLY A CA 1
ATOM 2652 C C . GLY A 1 180 ? -0.73093 -19.19023 14.45699 1.000 57.56055 640 GLY A C 1
ATOM 2653 O O . GLY A 1 180 ? -1.47987 -18.21922 14.61699 1.000 57.43724 640 GLY A O 1
ATOM 2657 N N . GLU A 1 181 ? -0.05688 -19.39765 13.32819 1.000 50.90405 641 GLU A N 1
ATOM 2658 C CA . GLU A 1 181 ? -0.22291 -18.54408 12.16210 1.000 52.29010 641 GLU A CA 1
ATOM 2659 C C . GLU A 1 181 ? -1.46377 -18.96516 11.39050 1.000 52.32148 641 GLU A C 1
ATOM 2660 O O . GLU A 1 181 ? -1.62978 -20.14410 11.06694 1.000 52.29732 641 GLU A O 1
ATOM 2672 N N . ILE A 1 182 ? -2.33276 -18.00363 11.09738 1.000 34.51802 642 ILE A N 1
ATOM 2673 C CA . ILE A 1 182 ? -3.50498 -18.23347 10.26447 1.000 34.97915 642 ILE A CA 1
ATOM 2674 C C . ILE A 1 182 ? -3.19216 -17.70771 8.87138 1.000 37.03705 642 ILE A C 1
ATOM 2675 O O . ILE A 1 182 ? -2.96399 -16.50263 8.68923 1.000 37.92723 642 ILE A O 1
ATOM 2691 N N . LEU A 1 183 ? -3.17799 -18.62342 7.90101 1.000 38.02226 643 LEU A N 1
ATOM 2692 C CA . LEU A 1 183 ? -2.85942 -18.35327 6.50911 1.000 40.24099 643 LEU A CA 1
ATOM 2693 C C . LEU A 1 183 ? -4.07805 -18.59085 5.62531 1.000 41.15580 643 LEU A C 1
ATOM 2694 O O . LEU A 1 183 ? -5.02627 -19.29477 5.99997 1.000 40.18703 643 LEU A O 1
ATOM 2710 N N . LEU A 1 184 ? -4.01227 -18.01177 4.42240 1.000 43.30120 644 LEU A N 1
ATOM 2711 C CA . LEU A 1 184 ? -5.07743 -18.08948 3.42495 1.000 44.74689 644 LEU A CA 1
ATOM 2712 C C . LEU A 1 184 ? -4.71937 -19.16189 2.40074 1.000 46.41526 644 LEU A C 1
ATOM 2713 O O . LEU A 1 184 ? -3.81408 -18.97010 1.58334 1.000 48.21089 644 LEU A O 1
ATOM 2729 N N . THR A 1 185 ? -5.43872 -20.28233 2.43778 1.000 55.26397 645 THR A N 1
ATOM 2730 C CA . THR A 1 185 ? -5.19675 -21.38898 1.51985 1.000 57.06532 645 THR A CA 1
ATOM 2731 C C . THR A 1 185 ? -6.02817 -21.26293 0.24728 1.000 59.50192 645 THR A C 1
ATOM 2732 O O . THR A 1 185 ? -5.50961 -21.44354 -0.85916 1.000 61.90825 645 THR A O 1
ATOM 2743 N N . GLY A 1 186 ? -7.31626 -20.95474 0.38828 1.000 58.53520 646 GLY A N 1
ATOM 2744 C CA . GLY A 1 186 ? -8.21141 -20.89583 -0.74457 1.000 60.93973 646 GLY A CA 1
ATOM 2745 C C . GLY A 1 186 ? -8.11166 -19.59240 -1.51663 1.000 62.59236 646 GLY A C 1
ATOM 2746 O O . GLY A 1 186 ? -7.33631 -18.68966 -1.19918 1.000 61.97227 646 GLY A O 1
ATOM 2750 N N . ASP A 1 187 ? -8.92858 -19.50683 -2.56534 1.000 90.87381 647 ASP A N 1
ATOM 2751 C CA . ASP A 1 187 ? -8.97049 -18.33321 -3.42512 1.000 92.96336 647 ASP A CA 1
ATOM 2752 C C . ASP A 1 187 ? -9.98297 -17.32991 -2.88905 1.000 92.14366 647 ASP A C 1
ATOM 2753 O O . ASP A 1 187 ? -11.06530 -17.70291 -2.42621 1.000 91.31757 647 ASP A O 1
ATOM 2762 N N . LEU A 1 188 ? -9.61984 -16.04341 -2.96594 1.000 98.68549 648 LEU A N 1
ATOM 2763 C CA . LEU A 1 188 ? -10.38330 -14.95928 -2.36769 1.000 98.03359 648 LEU A CA 1
ATOM 2764 C C . LEU A 1 188 ? -10.43899 -13.79949 -3.36984 1.000 100.90565 648 LEU A C 1
ATOM 2765 O O . LEU A 1 188 ? -9.88359 -12.72376 -3.16074 1.000 101.02845 648 LEU A O 1
ATOM 2781 N N . SER A 1 189 ? -11.12698 -14.02533 -4.48810 1.000 88.96706 649 SER A N 1
ATOM 2782 C CA . SER A 1 189 ? -11.21245 -13.04745 -5.56802 1.000 92.14512 649 SER A CA 1
ATOM 2783 C C . SER A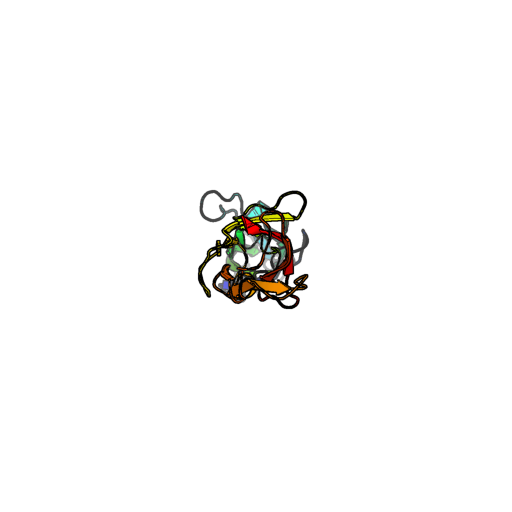 1 189 ? -12.64393 -12.64340 -5.87900 1.000 93.71889 649 SER A C 1
ATOM 2784 O O . SER A 1 189 ? -12.93376 -11.44789 -6.01698 1.000 95.07734 649 SER A O 1
ATOM 2792 N N . GLN A 1 190 ? -13.54790 -13.61328 -5.99894 1.000 116.04710 650 GLN A N 1
ATOM 2793 C CA . GLN A 1 190 ? -14.94646 -13.35688 -6.34130 1.000 117.85537 650 GLN A CA 1
ATOM 2794 C C . GLN A 1 190 ? -15.76004 -13.20281 -5.05622 1.000 115.40422 650 GLN A C 1
ATOM 2795 O O . GLN A 1 190 ? -16.59242 -14.03861 -4.69834 1.000 114.68464 650 GLN A O 1
ATOM 2809 N N . GLU A 1 191 ? -15.50029 -12.09892 -4.35155 1.000 91.40195 651 GLU A N 1
ATOM 2810 C CA . GLU A 1 191 ? -16.11177 -11.89772 -3.04595 1.000 89.08646 651 GLU A CA 1
ATOM 2811 C C . GLU A 1 191 ? -16.43495 -10.43090 -2.78700 1.000 90.05965 651 GLU A C 1
ATOM 2812 O O . GLU A 1 191 ? -15.62481 -9.55111 -3.11505 1.000 91.04463 651 GLU A O 1
ATOM 2824 N N . PRO A 1 192 ? -17.59435 -10.13440 -2.20224 1.000 81.12003 652 PRO A N 1
ATOM 2825 C CA . PRO A 1 192 ? -17.91143 -8.74830 -1.84401 1.000 82.13623 652 PRO A CA 1
ATOM 2826 C C . PRO A 1 192 ? -17.22164 -8.33953 -0.55441 1.000 79.47713 652 PRO A C 1
ATOM 2827 O O . PRO A 1 192 ? -16.93553 -9.18924 0.30286 1.000 76.63640 652 PRO A O 1
ATOM 2838 N N . PRO A 1 193 ? -16.92868 -7.04724 -0.38473 1.000 94.78281 653 PRO A N 1
ATOM 2839 C CA . PRO A 1 193 ? -16.32493 -6.57954 0.87403 1.000 92.64879 653 PRO A CA 1
ATOM 2840 C C . PRO A 1 193 ? -17.01296 -7.06942 2.14351 1.000 90.31763 653 PRO A C 1
ATOM 2841 O O . PRO A 1 193 ? -16.34557 -7.24515 3.17132 1.000 87.86884 653 PRO A O 1
ATOM 2852 N N . GLY A 1 194 ? -18.32881 -7.26852 2.12531 1.000 108.15255 654 GLY A N 1
ATOM 2853 C CA . GLY A 1 194 ? -18.99761 -7.69123 3.34069 1.000 106.23713 654 GLY A CA 1
ATOM 2854 C C . GLY A 1 194 ? -18.86874 -9.15926 3.66739 1.000 103.75820 654 GLY A C 1
ATOM 2855 O O . GLY A 1 194 ? -19.15503 -9.55395 4.80199 1.000 101.82845 654 GLY A O 1
ATOM 2859 N N . ARG A 1 195 ? -18.43339 -9.97635 2.71227 1.000 99.19961 655 ARG A N 1
ATOM 2860 C CA . ARG A 1 195 ? -18.49709 -11.41805 2.89213 1.000 97.50158 655 ARG A CA 1
ATOM 2861 C C . ARG A 1 195 ? -17.68188 -11.84973 4.10492 1.000 94.37143 655 ARG A C 1
ATOM 2862 O O . ARG A 1 195 ? -16.65845 -11.24955 4.44416 1.000 93.55293 655 ARG A O 1
ATOM 2883 N N . VAL A 1 196 ? -18.14729 -12.91407 4.75536 1.000 52.02260 656 VAL A N 1
ATOM 2884 C CA . VAL A 1 196 ? -17.55706 -13.40856 5.99167 1.000 49.23072 656 VAL A CA 1
ATOM 2885 C C . VAL A 1 196 ? -17.29834 -14.90291 5.85943 1.000 48.14327 656 VAL A C 1
ATOM 2886 O O . VAL A 1 196 ? -18.06170 -15.62337 5.20635 1.000 49.39013 656 VAL A O 1
ATOM 2899 N N . PHE A 1 197 ? -16.20862 -15.35754 6.47490 1.000 45.49925 657 PHE A N 1
ATOM 2900 C CA . PHE A 1 197 ? -15.91780 -16.77108 6.67573 1.000 44.24072 657 PHE A CA 1
ATOM 2901 C C . PHE A 1 197 ? -15.84323 -17.00746 8.17669 1.000 41.97104 657 PHE A C 1
ATOM 2902 O O . PHE A 1 197 ? -15.04325 -16.36575 8.86538 1.000 40.82867 657 PHE A O 1
ATOM 2919 N N . ARG A 1 198 ? -16.67070 -17.91470 8.68484 1.000 60.71095 658 ARG A N 1
ATOM 2920 C CA . ARG A 1 198 ? -16.72600 -18.19188 10.11287 1.000 58.85174 658 ARG A CA 1
ATOM 2921 C C . ARG A 1 198 ? -16.05939 -19.52608 10.41520 1.000 57.56216 658 ARG A C 1
ATOM 2922 O O . ARG A 1 198 ? -16.24721 -20.50799 9.68985 1.000 58.42389 658 ARG A O 1
ATOM 2943 N N . ALA A 1 199 ? -15.26517 -19.54609 11.48261 1.000 42.93581 659 ALA A N 1
ATOM 2944 C CA . ALA A 1 199 ? -14.58663 -20.75423 11.92359 1.000 41.76093 659 ALA A CA 1
ATOM 2945 C C . ALA A 1 199 ? -14.57357 -20.78606 13.44470 1.000 40.16850 659 ALA A C 1
ATOM 2946 O O . ALA A 1 199 ? -14.92564 -19.81097 14.11333 1.000 39.97523 659 ALA A O 1
ATOM 2953 N N . LEU A 1 200 ? -14.16333 -21.92901 13.98739 1.000 33.81564 660 LEU A N 1
ATOM 2954 C CA . LEU A 1 200 ? -13.99003 -22.11505 15.42276 1.000 32.41885 660 LEU A CA 1
ATOM 2955 C C . LEU A 1 200 ? -12.51364 -22.35308 15.69710 1.000 31.40585 660 LEU A C 1
ATOM 2956 O O . LEU A 1 200 ? -11.92991 -23.31418 15.18120 1.000 31.59988 660 LEU A O 1
ATOM 2972 N N . LEU A 1 201 ? -11.91617 -21.46985 16.49139 1.000 40.51018 661 LEU A N 1
ATOM 2973 C CA . LEU A 1 201 ? -10.53310 -21.62293 16.91281 1.000 39.69450 661 LEU A CA 1
ATOM 2974 C C . LEU A 1 201 ? -10.46579 -22.57417 18.09992 1.000 38.78717 661 LEU A C 1
ATOM 2975 O O . LEU A 1 201 ? -11.21209 -22.41711 19.07271 1.000 38.46607 661 LEU A O 1
ATOM 2991 N N . VAL A 1 202 ? -9.56855 -23.55656 18.01792 1.000 28.30069 662 VAL A N 1
ATOM 2992 C CA . VAL A 1 202 ? -9.44768 -24.61213 19.01861 1.000 27.74697 662 VAL A CA 1
ATOM 2993 C C . VAL A 1 202 ? -7.99983 -24.65983 19.48757 1.000 27.27231 662 VAL A C 1
ATOM 2994 O O . VAL A 1 202 ? -7.09765 -24.97064 18.69898 1.000 27.73709 662 VAL A O 1
ATOM 3007 N N . ILE A 1 203 ? -7.78155 -24.35924 20.76595 1.000 32.15808 663 ILE A N 1
ATOM 3008 C CA . ILE A 1 203 ? -6.46211 -24.39257 21.38748 1.000 31.88281 663 ILE A CA 1
ATOM 3009 C C . ILE A 1 203 ? -6.48139 -25.47731 22.45182 1.000 31.62604 663 ILE A C 1
ATOM 3010 O O . ILE A 1 203 ? -7.26383 -25.39728 23.40772 1.000 31.33685 663 ILE A O 1
ATOM 3026 N N . SER A 1 204 ? -5.62599 -26.48339 22.29127 1.000 43.16586 664 SER A N 1
ATOM 3027 C CA . SER A 1 204 ? -5.53595 -27.58070 23.24196 1.000 43.21300 664 SER A CA 1
ATOM 3028 C C . SER A 1 204 ? -4.13985 -27.64482 23.84547 1.000 43.31529 664 SER A C 1
ATOM 3029 O O . SER A 1 204 ? -3.18538 -27.05629 23.32804 1.000 43.51745 664 SER A O 1
ATOM 3037 N N . ASP A 1 205 ? -4.03710 -28.36390 24.95959 1.000 33.18800 665 ASP A N 1
ATOM 3038 C CA . ASP A 1 205 ? -2.75969 -28.68591 25.57563 1.000 33.60868 665 ASP A CA 1
ATOM 3039 C C . ASP A 1 205 ? -2.58715 -30.19969 25.58661 1.000 34.44074 665 ASP A C 1
ATOM 3040 O O . ASP A 1 205 ? -3.48598 -30.95235 25.20899 1.000 34.68862 665 ASP A O 1
ATOM 3049 N N . GLY A 1 206 ? -1.41495 -30.64807 26.01622 1.000 27.18750 666 GLY A N 1
ATOM 3050 C CA . GLY A 1 206 ? -1.06698 -32.04929 25.88472 1.000 28.34320 666 GLY A CA 1
ATOM 3051 C C . GLY A 1 206 ? -1.39908 -32.89567 27.09361 1.000 28.73302 666 GLY A C 1
ATOM 3052 O O . GLY A 1 206 ? -0.71259 -33.88395 27.36963 1.000 29.91794 666 GLY A O 1
ATOM 3056 N N . GLY A 1 207 ? -2.45014 -32.52752 27.82175 1.000 28.13513 667 GLY A N 1
ATOM 3057 C CA . GLY A 1 207 ? -2.85676 -33.29797 28.97763 1.000 28.66939 667 GLY A CA 1
ATOM 3058 C C . GLY A 1 207 ? -3.61989 -34.56151 28.61184 1.000 29.57825 667 GLY A C 1
ATOM 3059 O O . GLY A 1 207 ? -3.99707 -34.79626 27.46441 1.000 29.73857 667 GLY A O 1
ATOM 3063 N N . ARG A 1 208 ? -3.84035 -35.39613 29.62049 1.000 71.26934 668 ARG A N 1
ATOM 3064 C CA . ARG A 1 208 ? -4.69093 -36.56762 29.46179 1.000 72.38255 668 ARG A CA 1
ATOM 3065 C C . ARG A 1 208 ? -5.58649 -36.71655 30.69489 1.000 72.58647 668 ARG A C 1
ATOM 3066 O O . ARG A 1 208 ? -5.15279 -37.26482 31.71014 1.000 73.49553 668 ARG A O 1
ATOM 3087 N N . PRO A 1 209 ? -6.83654 -36.23074 30.61847 1.000 54.78412 669 PRO A N 1
ATOM 3088 C CA . PRO A 1 209 ? -7.43385 -35.57719 29.44798 1.000 53.93572 669 PRO A CA 1
ATOM 3089 C C . PRO A 1 209 ? -6.81114 -34.20633 29.14973 1.000 52.50606 669 PRO A C 1
ATOM 3090 O O . PRO A 1 209 ? -6.21053 -33.60201 30.03909 1.000 52.08130 669 PRO A O 1
ATOM 3101 N N . PRO A 1 210 ? -6.94054 -33.72286 27.91770 1.000 31.17883 670 PRO A N 1
ATOM 3102 C CA . PRO A 1 210 ? -6.47002 -32.37118 27.60414 1.000 30.04118 670 PRO A CA 1
ATOM 3103 C C . PRO A 1 210 ? -7.45499 -31.31242 28.07515 1.000 29.29495 670 PRO A C 1
ATOM 3104 O O . PRO A 1 210 ? -8.65227 -31.55902 28.23292 1.000 29.59641 670 PRO A O 1
ATOM 3115 N N . LEU A 1 211 ? -6.92983 -30.10958 28.28603 1.000 30.17109 671 LEU A N 1
ATOM 3116 C CA . LEU A 1 211 ? -7.75490 -28.93964 28.55709 1.000 29.66963 671 LEU A CA 1
ATOM 3117 C C . LEU A 1 211 ? -7.80181 -28.06582 27.31383 1.000 29.24484 671 LEU A C 1
ATOM 3118 O O . LEU A 1 211 ? -6.75689 -27.72611 26.74739 1.000 29.08844 671 LEU A O 1
ATOM 3134 N N . THR A 1 212 ? -9.01545 -27.70964 26.89622 1.000 36.60226 672 THR A N 1
ATOM 3135 C CA . THR A 1 212 ? -9.24826 -27.02138 25.63731 1.000 36.49562 672 THR A CA 1
ATOM 3136 C C . THR A 1 212 ? -9.95109 -25.69636 25.87811 1.000 36.36618 672 THR A C 1
ATOM 3137 O O . THR A 1 212 ? -10.84690 -25.60495 26.72222 1.000 36.60678 672 THR A O 1
ATOM 3148 N N . THR A 1 213 ? -9.54645 -24.67261 25.12593 1.000 34.70358 673 THR A N 1
ATOM 3149 C CA . THR A 1 213 ? -10.30368 -23.43175 25.04357 1.000 34.92142 673 THR A CA 1
ATOM 3150 C C . THR A 1 213 ? -10.52693 -23.09010 23.57880 1.000 35.21715 673 THR A C 1
ATOM 3151 O O . THR A 1 213 ? -9.74790 -23.48657 22.70863 1.000 35.18667 673 THR A O 1
ATOM 3162 N N . THR A 1 214 ? -11.59791 -22.34164 23.31807 1.000 25.02477 674 THR A N 1
ATOM 3163 C CA . THR A 1 214 ? -12.06672 -22.10801 21.96012 1.000 25.60221 674 THR A CA 1
ATOM 3164 C C . THR A 1 214 ? -12.49384 -20.65881 21.78421 1.000 26.18343 674 THR A C 1
ATOM 3165 O O . THR A 1 214 ? -12.79327 -19.95271 22.75036 1.000 26.32270 674 THR A O 1
ATOM 3176 N N . ALA A 1 215 ? -12.54444 -20.23215 20.52312 1.000 28.57634 675 ALA A N 1
ATOM 3177 C CA . ALA A 1 215 ? -13.04112 -18.90925 20.16918 1.000 29.47710 675 ALA A CA 1
ATOM 3178 C C . ALA A 1 215 ? -13.80993 -19.00228 18.85828 1.000 30.44952 675 ALA A C 1
ATOM 3179 O O . ALA A 1 215 ? -13.75024 -20.00729 18.14910 1.000 30.43403 675 ALA A O 1
ATOM 3186 N N . THR A 1 216 ? -14.53512 -17.93616 18.53348 1.000 44.48614 676 THR A N 1
ATOM 3187 C CA . THR A 1 216 ? -15.33488 -17.86497 17.31023 1.000 45.74959 676 THR A CA 1
ATOM 3188 C C . THR A 1 216 ? -14.67906 -16.85783 16.37320 1.000 46.48246 676 THR A C 1
ATOM 3189 O O . THR A 1 216 ? -14.80251 -15.64541 16.56531 1.000 47.24011 676 THR A O 1
ATOM 3200 N N . VAL A 1 217 ? -13.99692 -17.35926 15.35461 1.000 33.74921 677 VAL A N 1
ATOM 3201 C CA . VAL A 1 217 ? -13.25399 -16.50680 14.43659 1.000 34.56558 677 VAL A CA 1
ATOM 3202 C C . VAL A 1 217 ? -14.15525 -16.10029 13.28454 1.000 36.32429 677 VAL A C 1
ATOM 3203 O O . VAL A 1 217 ? -14.87746 -16.92581 12.71302 1.000 36.83176 677 VAL A O 1
ATOM 3216 N N . SER A 1 218 ? -14.08845 -14.81825 12.93216 1.000 35.54777 678 SER A N 1
ATOM 3217 C CA . SER A 1 218 ? -14.79346 -14.26025 11.78317 1.000 37.52464 678 SER A CA 1
ATOM 3218 C C . SER A 1 218 ? -13.77135 -13.54397 10.91141 1.000 38.41149 678 SER A C 1
ATOM 3219 O O . SER A 1 218 ? -13.19093 -12.53815 11.33197 1.000 38.57815 678 SER A O 1
ATOM 3227 N N . PHE A 1 219 ? -13.53285 -14.07491 9.71412 1.000 45.12317 679 PHE A N 1
ATOM 3228 C CA . PHE A 1 219 ? -12.70512 -13.41027 8.71264 1.000 46.46224 679 PHE A CA 1
ATOM 3229 C C . PHE A 1 219 ? -13.62334 -12.61545 7.79091 1.000 48.78875 679 PHE A C 1
ATOM 3230 O O . PHE A 1 219 ? -14.37132 -13.20100 7.00267 1.000 49.76975 679 PHE A O 1
ATOM 3247 N N . VAL A 1 220 ? -13.57009 -11.28859 7.87841 1.000 56.20322 680 VAL A N 1
ATOM 3248 C CA . VAL A 1 220 ? -14.34398 -10.42368 6.99224 1.000 58.72725 680 VAL A CA 1
ATOM 3249 C C . VAL A 1 220 ? -13.43471 -9.94293 5.87012 1.000 60.31252 680 VAL A C 1
ATOM 3250 O O . VAL A 1 220 ? -12.28483 -9.54949 6.10658 1.000 59.89778 680 VAL A O 1
ATOM 3263 N N . VAL A 1 221 ? -13.95252 -9.97340 4.64587 1.000 70.80375 681 VAL A N 1
ATOM 3264 C CA . VAL A 1 221 ? -13.15768 -9.80312 3.43397 1.000 72.47984 681 VAL A CA 1
ATOM 3265 C C . VAL A 1 221 ? -13.21888 -8.33601 3.02873 1.000 74.91106 681 VAL A C 1
ATOM 3266 O O . VAL A 1 221 ? -14.21094 -7.88566 2.45971 1.000 76.95589 681 VAL A O 1
ATOM 3279 N N . THR A 1 222 ? -12.14577 -7.59215 3.27853 1.000 68.38770 682 THR A N 1
ATOM 3280 C CA . THR A 1 222 ? -12.08818 -6.18336 2.88141 1.000 70.98421 682 THR A CA 1
ATOM 3281 C C . THR A 1 222 ? -11.13801 -5.96894 1.70698 1.000 72.90650 682 THR A C 1
ATOM 3282 O O . THR A 1 222 ? -11.37853 -6.45470 0.60313 1.000 74.21260 682 THR A O 1
#

GO terms:
  GO:0005886 plasma membrane (C, TAS)
  GO:0007267 cell-cell signaling (P, TAS)